Protein AF-A0A2T9YVL5-F1 (afdb_monomer)

Sequence (352 aa):
MVPAKIPARNNPSLFARFYDSIGDSYLKFITKYDDDDLERFGQKIKWIVVILLYSAFVIIHFSRLYDESERAKIEKIFISNQKAYKEDPQFFIQNSNIDFNSSAIFHKTTFSQFLVFVEFTLILSSIITFIFAFSSTKSYQIRSANKEEYKNVNRMYKTSEKSFSSRQKSENSFYELYVWEPSGFWLFLACWWSPLHLVIAFLADNTNWHYAVLILILASFQTQFFVLRFTELNTHKKIITEQVYNEYNTSFVYPRLFKKTRDVATETENDDMLISLNDQSNLNFIQNSDSPHRFNNITIRQPSAIPRDYLTDINSPISRLKPNSKSSSGNRSPYIKKLISTSSPLFARKKE

pLDDT: mean 72.8, std 20.36, range [33.59, 97.19]

InterPro domains:
  IPR018819 Nur1/Mug154 [PF10332] (173-266)
  IPR018819 Nur1/Mug154 [PTHR28293] (75-304)

Nearest PDB structures (foldseek):
  1ijg-assembly1_A  TM=2.412E-01  e=2.711E+00  Salasvirus phi29
  1fou-assembly1_K  TM=3.083E-01  e=5.224E+00  Salasvirus phi29
  1h5w-assembly1_C  TM=2.725E-01  e=5.224E+00  Salasvirus phi29

Mean predicted aligned error: 16.89 Å

Secondary structure (DSSP, 8-state):
-PPP------PPPHHHHHHHHHHHHHHHHHHHS-HHHHHHHHHHHHHHHHHHHHHHHHHHHHHHHHHHHHHHHHHHHHHHHHHHHHH-SHHHHHS------HHHHHHHHHHHHHHHHHHHHHHHHHHHHHHHHHH-EEEEEE----HHHHHHHTTSS-SS-------------PEEEEEE---HHHHHHHHHS-HHHHHHHHT--TTTHHHHHHHHHHHHHHHHHHHHHHHHHHHHHHHHHHHHHHHHIIIIIS--SS-------------SS-------------------------------------S--S------PPP----------S--------------PPP-

Solvent-accessible surface area (backbone atoms only — not comparable to full-atom values): 22691 Å² total; per-residue (Å²): 138,79,84,79,80,76,78,88,75,72,84,74,51,74,66,54,54,48,51,51,51,51,49,54,52,48,51,57,48,55,76,70,46,56,74,70,56,50,50,54,50,50,55,53,49,52,54,53,53,50,52,50,54,50,51,52,50,51,52,50,51,53,53,48,53,50,54,52,54,52,49,55,52,52,50,51,53,49,55,52,50,55,52,48,44,74,75,44,64,74,67,50,76,79,65,58,85,65,82,77,56,62,66,66,57,55,56,50,56,56,51,51,53,50,48,53,50,53,54,50,51,52,46,51,51,20,45,51,45,36,51,50,34,72,65,36,56,44,79,42,73,50,74,73,74,63,68,69,67,54,53,62,61,51,62,78,73,55,92,68,83,83,88,89,88,84,88,85,78,89,66,84,81,69,49,71,44,77,41,82,59,50,52,72,65,44,47,49,46,30,42,70,47,26,49,65,52,52,51,48,57,67,71,40,42,97,88,44,41,69,59,35,52,51,51,43,54,52,50,39,51,51,44,46,51,52,49,52,54,52,53,50,50,54,51,52,52,51,53,52,52,53,50,53,53,49,50,46,40,49,64,70,74,54,50,68,90,77,68,87,72,79,88,75,81,78,78,78,76,85,82,82,85,86,81,85,86,83,91,79,83,88,81,90,80,83,85,89,80,91,80,92,74,88,75,82,76,87,75,81,73,73,86,74,77,82,81,90,76,87,84,84,80,93,80,74,80,91,73,80,82,76,83,82,89,85,77,96,69,79,95,74,68,97,72,77,82,70,82,72,76,81,74,77,87,80,76,89,76,82,86,128

Structure (mmCIF, N/CA/C/O backbone):
data_AF-A0A2T9YVL5-F1
#
_entry.id   AF-A0A2T9YVL5-F1
#
loop_
_atom_site.group_PDB
_atom_site.id
_atom_site.type_symbol
_atom_site.label_atom_id
_atom_site.label_alt_id
_atom_site.label_comp_id
_atom_site.label_asym_id
_atom_site.label_entity_id
_atom_site.label_seq_id
_atom_site.pdbx_PDB_ins_code
_atom_site.Cartn_x
_atom_site.Cartn_y
_atom_site.Cartn_z
_atom_site.occupancy
_atom_site.B_iso_or_equiv
_atom_site.auth_seq_id
_atom_site.auth_comp_id
_atom_site.auth_asym_id
_atom_site.auth_atom_id
_atom_site.pdbx_PDB_model_num
ATOM 1 N N . MET A 1 1 ? -27.506 51.841 21.951 1.00 47.06 1 MET A N 1
ATOM 2 C CA . MET A 1 1 ? -26.258 51.225 21.446 1.00 47.06 1 MET A CA 1
ATOM 3 C C . MET A 1 1 ? -26.575 50.483 20.158 1.00 47.06 1 MET A C 1
ATOM 5 O O . MET A 1 1 ? -27.260 49.471 20.200 1.00 47.06 1 MET A O 1
ATOM 9 N N . VAL A 1 2 ? -26.162 51.041 19.021 1.00 46.16 2 VAL A N 1
ATOM 10 C CA . VAL A 1 2 ? -26.366 50.461 17.683 1.00 46.16 2 VAL A CA 1
ATOM 11 C C . VAL A 1 2 ? -25.236 49.456 17.423 1.00 46.16 2 VAL A C 1
ATOM 13 O O . VAL A 1 2 ? -24.080 49.813 17.658 1.00 46.16 2 VAL A O 1
ATOM 16 N N . PRO A 1 3 ? -25.507 48.213 16.983 1.00 53.91 3 PRO A N 1
ATOM 17 C CA . PRO A 1 3 ? -24.446 47.263 16.673 1.00 53.91 3 PRO A CA 1
ATOM 18 C C . PRO A 1 3 ? -23.638 47.767 15.472 1.00 53.91 3 PRO A C 1
ATOM 20 O O . PRO A 1 3 ? -24.173 47.969 14.382 1.00 53.91 3 PRO A O 1
ATOM 23 N N . ALA A 1 4 ? -22.343 47.996 15.695 1.00 56.25 4 ALA A N 1
ATOM 24 C CA . ALA A 1 4 ? -21.412 48.450 14.673 1.00 56.25 4 ALA A CA 1
ATOM 25 C C . ALA A 1 4 ? -21.363 47.444 13.512 1.00 56.25 4 ALA A C 1
ATOM 27 O O . ALA A 1 4 ? -21.017 46.272 13.683 1.00 56.25 4 ALA A O 1
ATOM 28 N N . LYS A 1 5 ? -21.726 47.924 12.321 1.00 62.16 5 LYS A N 1
ATOM 29 C CA . LYS A 1 5 ? -21.692 47.190 11.056 1.00 62.16 5 LYS A CA 1
ATOM 30 C C . LYS A 1 5 ? -20.225 46.955 10.683 1.00 62.16 5 LYS A C 1
ATOM 32 O O . LYS A 1 5 ? -19.546 47.868 10.225 1.00 62.16 5 LYS A O 1
ATOM 37 N N . ILE A 1 6 ? -19.720 45.750 10.940 1.00 58.78 6 ILE A N 1
ATOM 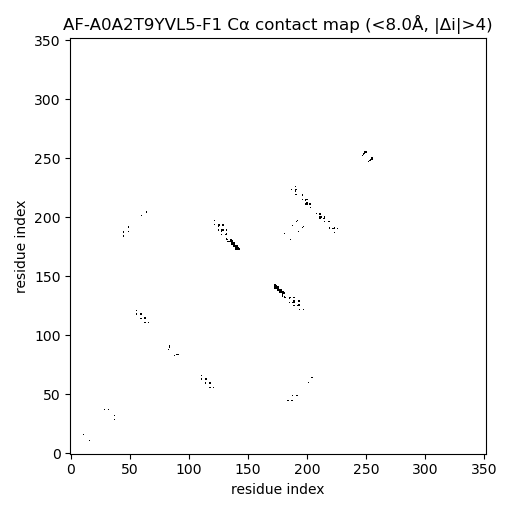38 C CA . ILE A 1 6 ? -18.355 45.360 10.564 1.00 58.78 6 ILE A CA 1
ATOM 39 C C . ILE A 1 6 ? -18.287 45.335 9.025 1.00 58.78 6 ILE A C 1
ATOM 41 O O . ILE A 1 6 ? -19.118 44.664 8.408 1.00 58.78 6 ILE A O 1
ATOM 45 N N . PRO A 1 7 ? -17.350 46.057 8.385 1.00 62.19 7 PRO A N 1
ATOM 46 C CA . PRO A 1 7 ? -17.232 46.072 6.932 1.00 62.19 7 PRO A CA 1
ATOM 47 C C . PRO A 1 7 ? -16.850 44.680 6.413 1.00 62.19 7 PRO A C 1
ATOM 49 O O . PRO A 1 7 ? -15.900 44.061 6.897 1.00 62.19 7 PRO A O 1
ATOM 52 N N . ALA A 1 8 ? -17.617 44.191 5.435 1.00 55.53 8 ALA A N 1
ATOM 53 C CA . ALA A 1 8 ? -17.393 42.921 4.757 1.00 55.53 8 ALA A CA 1
ATOM 54 C C . ALA A 1 8 ? -16.017 42.938 4.075 1.00 55.53 8 ALA A C 1
ATOM 56 O O . ALA A 1 8 ? -15.795 43.659 3.103 1.00 55.53 8 ALA A O 1
ATOM 57 N N . ARG A 1 9 ? -15.069 42.183 4.634 1.00 57.50 9 ARG A N 1
ATOM 58 C CA . ARG A 1 9 ? -13.685 42.128 4.168 1.00 57.50 9 ARG A CA 1
ATOM 59 C C . ARG A 1 9 ? -13.511 40.969 3.190 1.00 57.50 9 ARG A C 1
ATOM 61 O O . ARG A 1 9 ? -13.680 39.823 3.578 1.00 57.50 9 ARG A O 1
ATOM 68 N N . ASN A 1 10 ? -13.087 41.339 1.983 1.00 68.06 10 ASN A N 1
ATOM 69 C CA . ASN A 1 10 ? -12.363 40.581 0.960 1.00 68.06 10 ASN A CA 1
ATOM 70 C C . ASN A 1 10 ? -13.010 39.296 0.421 1.00 68.06 10 ASN A C 1
ATOM 72 O O . ASN A 1 10 ? -13.243 38.328 1.138 1.00 68.06 10 ASN A O 1
ATOM 76 N N . ASN A 1 11 ? -13.196 39.274 -0.902 1.00 81.69 11 ASN A N 1
ATOM 77 C CA . ASN A 1 11 ? -13.524 38.067 -1.654 1.00 81.69 11 ASN A CA 1
ATOM 78 C C . ASN A 1 11 ? -12.558 36.931 -1.262 1.00 81.69 11 ASN A C 1
ATOM 80 O O . ASN A 1 11 ? -11.342 37.143 -1.318 1.00 81.69 11 ASN A O 1
ATOM 84 N N . PRO A 1 12 ? -13.063 35.746 -0.870 1.00 83.69 12 PRO A N 1
ATOM 85 C CA . PRO A 1 12 ? -12.207 34.609 -0.563 1.00 83.69 12 PRO A CA 1
ATOM 86 C C . PRO A 1 12 ? -11.378 34.250 -1.798 1.00 83.69 12 PRO A C 1
ATOM 88 O O . PRO A 1 12 ? -11.855 34.361 -2.932 1.00 83.69 12 PRO A O 1
ATOM 91 N N . SER A 1 13 ? -10.128 33.843 -1.577 1.00 91.62 13 SER A N 1
ATOM 92 C CA . SER A 1 13 ? -9.235 33.424 -2.658 1.00 91.62 13 SER A CA 1
ATOM 93 C C . SER A 1 13 ? -9.862 32.278 -3.464 1.00 91.62 13 SER A C 1
ATOM 95 O O . SER A 1 13 ? -10.663 31.498 -2.942 1.00 91.62 13 SER A O 1
ATOM 97 N N . LEU A 1 14 ? -9.482 32.145 -4.741 1.00 89.25 14 LEU A N 1
ATOM 98 C CA . LEU A 1 14 ? -9.915 31.024 -5.591 1.00 89.25 14 LEU A CA 1
ATOM 99 C C . LEU A 1 14 ? -9.673 29.666 -4.916 1.00 89.25 14 LEU A C 1
ATOM 101 O O . LEU A 1 14 ? -10.505 28.769 -5.015 1.00 89.25 14 LEU A O 1
ATOM 105 N N . PHE A 1 15 ? -8.573 29.551 -4.171 1.00 76.50 15 PHE A N 1
ATOM 106 C CA . PHE A 1 15 ? -8.229 28.348 -3.425 1.00 76.50 15 PHE A CA 1
ATOM 107 C C . PHE A 1 15 ? -9.208 28.062 -2.277 1.00 76.50 15 PHE A C 1
ATOM 109 O O . PHE A 1 15 ? -9.622 26.920 -2.109 1.00 76.50 15 PHE A O 1
ATOM 116 N N . ALA A 1 16 ? -9.643 29.086 -1.534 1.00 84.56 16 ALA A N 1
ATOM 117 C CA . ALA A 1 16 ? -10.651 28.924 -0.485 1.00 84.56 16 ALA A CA 1
ATOM 118 C C . ALA A 1 16 ? -12.001 28.473 -1.067 1.00 84.56 16 ALA A C 1
ATOM 120 O O . ALA A 1 16 ? -12.584 27.511 -0.583 1.00 84.56 16 ALA A O 1
ATOM 121 N N . ARG A 1 17 ? -12.439 29.076 -2.182 1.00 90.81 17 ARG A N 1
ATOM 122 C CA . ARG A 1 17 ? -13.667 28.656 -2.883 1.00 90.81 17 ARG A CA 1
ATOM 123 C C . ARG A 1 17 ? -13.596 27.218 -3.401 1.00 90.81 17 ARG A C 1
ATOM 125 O O . ARG A 1 17 ? -14.598 26.511 -3.373 1.00 90.81 17 ARG A O 1
ATOM 132 N N . PHE A 1 18 ? -12.430 26.790 -3.882 1.00 89.19 18 PHE A N 1
ATOM 133 C CA . PHE A 1 18 ? -12.211 25.415 -4.328 1.00 89.19 18 PHE A CA 1
ATOM 134 C C . PHE A 1 18 ? -12.295 24.420 -3.164 1.00 89.19 18 PHE A C 1
ATOM 136 O O . PHE A 1 18 ? -12.983 23.408 -3.280 1.00 89.19 18 PHE A O 1
ATOM 143 N N . TYR A 1 19 ? -11.665 24.733 -2.028 1.00 84.56 19 TYR A N 1
ATOM 144 C CA . TYR A 1 19 ? -11.755 23.911 -0.819 1.00 84.56 19 TYR A CA 1
ATOM 145 C C . TYR A 1 19 ? -13.179 23.826 -0.274 1.00 84.56 19 TYR A C 1
ATOM 147 O O . TYR A 1 19 ? -13.629 22.725 0.032 1.00 84.56 19 TYR A O 1
ATOM 155 N N . ASP A 1 20 ? -13.901 24.945 -0.218 1.00 87.56 20 ASP A N 1
ATOM 156 C CA . ASP A 1 20 ? -15.302 24.964 0.211 1.00 87.56 20 ASP A CA 1
ATOM 157 C C . ASP A 1 20 ? -16.178 24.141 -0.746 1.00 87.56 20 ASP A C 1
ATOM 159 O O . ASP A 1 20 ? -16.998 23.339 -0.309 1.00 87.56 20 ASP A O 1
ATOM 163 N N . SER A 1 21 ? -15.951 24.244 -2.060 1.00 92.06 21 SER A N 1
ATOM 164 C CA . SER A 1 21 ? -16.694 23.472 -3.064 1.00 92.06 21 SER A CA 1
ATOM 165 C C . SER A 1 21 ? -16.443 21.963 -2.967 1.00 92.06 21 SER A C 1
ATOM 167 O O . SER A 1 21 ? -17.385 21.169 -3.088 1.00 92.06 21 SER A O 1
ATOM 169 N N . ILE A 1 22 ? -15.194 21.554 -2.729 1.00 86.00 22 ILE A N 1
ATOM 170 C CA . ILE A 1 22 ? -14.854 20.149 -2.480 1.00 86.00 22 ILE A CA 1
ATOM 171 C C . ILE A 1 22 ? -15.455 19.689 -1.154 1.00 86.00 22 ILE A C 1
ATOM 173 O O . ILE A 1 22 ? -16.025 18.600 -1.101 1.00 86.00 22 ILE A O 1
ATOM 177 N N . GLY A 1 23 ? -15.374 20.515 -0.110 1.00 86.50 23 GLY A N 1
ATOM 178 C CA . GLY A 1 23 ? -15.935 20.235 1.209 1.00 86.50 23 GLY A CA 1
ATOM 179 C C . GLY A 1 23 ? -17.444 20.013 1.162 1.00 86.50 23 GLY A C 1
ATOM 180 O O . GLY A 1 23 ? -17.926 18.997 1.659 1.00 86.50 23 GLY A O 1
ATOM 181 N N . ASP A 1 24 ? -18.182 20.890 0.484 1.00 88.81 24 ASP A N 1
ATOM 182 C CA . ASP A 1 24 ? -19.631 20.776 0.302 1.00 88.81 24 ASP A CA 1
ATOM 183 C C . ASP A 1 24 ? -20.013 19.544 -0.522 1.00 88.81 24 ASP A C 1
ATOM 185 O O . ASP A 1 24 ? -20.987 18.855 -0.209 1.00 88.81 24 ASP A O 1
ATOM 189 N N . SER A 1 25 ? -19.238 19.236 -1.564 1.00 85.56 25 SER A N 1
ATOM 190 C CA . SER A 1 25 ? -19.446 18.032 -2.375 1.00 85.56 25 SER A CA 1
ATOM 191 C C . SER A 1 25 ? -19.195 16.765 -1.558 1.00 85.56 25 SER A C 1
ATOM 193 O O . SER A 1 25 ? -19.972 15.817 -1.641 1.00 85.56 25 SER A O 1
ATOM 195 N N . TYR A 1 26 ? -18.157 16.765 -0.721 1.00 80.94 26 TYR A N 1
ATOM 196 C CA . TYR A 1 26 ? -17.817 15.664 0.173 1.00 80.94 26 TYR A CA 1
ATOM 197 C C . TYR A 1 26 ? -18.861 15.479 1.282 1.00 80.94 26 TYR A C 1
ATOM 199 O O . TYR A 1 26 ? -19.285 14.358 1.543 1.00 80.94 26 TYR A O 1
ATOM 207 N N . LEU A 1 27 ? -19.357 16.565 1.881 1.00 82.31 27 LEU A N 1
ATOM 208 C CA . LEU A 1 27 ? -20.429 16.520 2.880 1.00 82.31 27 LEU A CA 1
ATOM 209 C C . LEU A 1 27 ? -21.750 16.032 2.280 1.00 82.31 27 LEU A C 1
ATOM 211 O O . LEU A 1 27 ? -22.418 15.184 2.874 1.00 82.31 27 LEU A O 1
ATOM 215 N N . LYS A 1 28 ? -22.118 16.503 1.083 1.00 88.19 28 LYS A N 1
ATOM 216 C CA . LYS A 1 28 ? -23.277 15.975 0.342 1.00 88.19 28 LYS A CA 1
ATOM 217 C C . LYS A 1 28 ? -23.105 14.507 -0.027 1.00 88.19 28 LYS A C 1
ATOM 219 O O . LYS A 1 28 ? -24.087 13.777 -0.069 1.00 88.19 28 LYS A O 1
ATOM 224 N N . PHE A 1 29 ? -21.878 14.078 -0.301 1.00 81.81 29 PHE A N 1
ATOM 225 C CA . PHE A 1 29 ? -21.581 12.682 -0.578 1.00 81.81 29 PHE A CA 1
ATOM 226 C C . PHE A 1 29 ? -21.735 11.818 0.681 1.00 81.81 29 PHE A C 1
ATOM 228 O O . PHE A 1 29 ? -22.474 10.841 0.640 1.00 81.81 29 PHE A O 1
ATOM 235 N N . ILE A 1 30 ? -21.137 12.213 1.812 1.00 79.62 30 ILE A N 1
ATOM 236 C CA . ILE A 1 30 ? -21.247 11.480 3.087 1.00 79.62 30 ILE A CA 1
ATOM 237 C C . ILE A 1 30 ? -22.697 11.396 3.555 1.00 79.62 30 ILE A C 1
ATOM 239 O O . ILE A 1 30 ? -23.153 10.334 3.944 1.00 79.62 30 ILE A O 1
ATOM 243 N N . THR A 1 31 ? -23.441 12.500 3.506 1.00 86.19 31 THR A N 1
ATOM 244 C CA . THR A 1 31 ? -24.827 12.525 4.006 1.00 86.19 31 THR A CA 1
ATOM 245 C C . THR A 1 31 ? -25.806 11.720 3.152 1.00 86.19 31 THR A C 1
ATOM 247 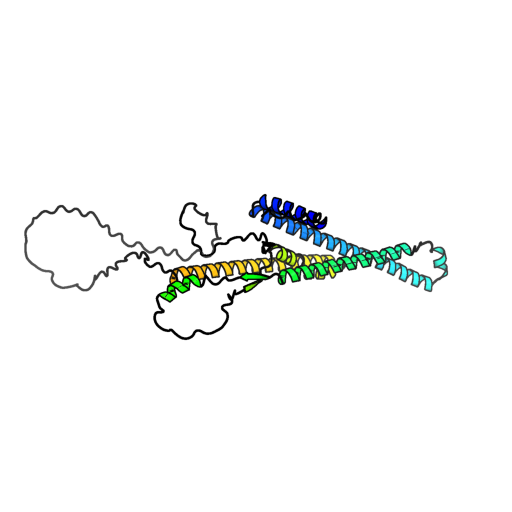O O . THR A 1 31 ? -26.915 11.446 3.602 1.00 86.19 31 THR A O 1
ATOM 250 N N . LYS A 1 32 ? -25.425 11.355 1.922 1.00 87.69 32 LYS A N 1
ATOM 251 C CA . LYS A 1 32 ? -26.285 10.633 0.979 1.00 87.69 32 LYS A CA 1
ATOM 252 C C . LYS A 1 32 ? -26.121 9.111 1.036 1.00 87.69 32 LYS A C 1
ATOM 254 O O . LYS A 1 32 ? -27.031 8.415 0.592 1.00 87.69 32 LYS A O 1
ATOM 259 N N . TYR A 1 33 ? -24.999 8.603 1.537 1.00 83.44 33 TYR A N 1
ATOM 260 C CA . TYR A 1 33 ? -24.719 7.168 1.587 1.00 83.44 33 TYR A CA 1
ATOM 261 C C . TYR A 1 33 ? -24.770 6.653 3.021 1.00 83.44 33 TYR A C 1
ATOM 263 O O . TYR A 1 33 ? -24.276 7.308 3.934 1.00 83.44 33 TYR A O 1
ATOM 271 N N . ASP A 1 34 ? -25.369 5.477 3.197 1.00 85.25 34 ASP A N 1
ATOM 272 C CA . ASP A 1 34 ? -25.334 4.755 4.467 1.00 85.25 34 ASP A CA 1
ATOM 273 C C . ASP A 1 34 ? -23.885 4.342 4.785 1.00 85.25 34 ASP A C 1
ATOM 275 O O . ASP A 1 34 ? -23.087 4.113 3.864 1.00 85.25 34 ASP A O 1
ATOM 279 N N . ASP A 1 35 ? -23.528 4.243 6.069 1.00 80.94 35 ASP A N 1
ATOM 280 C CA . ASP A 1 35 ? -22.142 3.982 6.503 1.00 80.94 35 ASP A CA 1
ATOM 281 C C . ASP A 1 35 ? -21.584 2.685 5.870 1.00 80.94 35 ASP A C 1
ATOM 283 O O . ASP A 1 35 ? -20.420 2.629 5.454 1.00 80.94 35 ASP A O 1
ATOM 287 N N . ASP A 1 36 ? -22.443 1.675 5.696 1.00 82.12 36 ASP A N 1
ATOM 288 C CA . ASP A 1 36 ? -22.114 0.388 5.070 1.00 82.12 36 ASP A CA 1
ATOM 289 C C . ASP A 1 36 ? -21.775 0.516 3.569 1.00 82.12 36 ASP A C 1
ATOM 291 O O . ASP A 1 36 ? -20.869 -0.156 3.054 1.00 82.12 36 ASP A O 1
ATOM 295 N N . ASP A 1 37 ? -22.479 1.385 2.839 1.00 85.44 37 ASP A N 1
ATOM 296 C CA . ASP A 1 37 ? -22.235 1.619 1.411 1.00 85.44 37 ASP A CA 1
ATOM 297 C C . ASP A 1 37 ? -20.958 2.430 1.194 1.00 85.44 37 ASP A C 1
ATOM 299 O O . ASP A 1 37 ? -20.201 2.169 0.249 1.00 85.44 37 ASP A O 1
ATOM 303 N N . LEU A 1 38 ? -20.675 3.372 2.098 1.00 79.38 38 LEU A N 1
ATOM 304 C CA . LEU A 1 38 ? -19.449 4.158 2.078 1.00 79.38 38 LEU A CA 1
ATOM 305 C C . LEU A 1 38 ? -18.221 3.270 2.310 1.00 79.38 38 LEU A C 1
ATOM 307 O O . LEU A 1 38 ? -17.205 3.433 1.627 1.00 79.38 38 LEU A O 1
ATOM 311 N N . GLU A 1 39 ? -18.315 2.284 3.206 1.00 81.94 39 GLU A N 1
ATOM 312 C CA . GLU A 1 39 ? -17.239 1.319 3.420 1.00 81.94 39 GLU A CA 1
ATOM 313 C C . GLU A 1 39 ? -16.998 0.468 2.166 1.00 81.94 39 GLU A C 1
ATOM 315 O O . GLU A 1 39 ? -15.858 0.352 1.703 1.00 81.94 39 GLU A O 1
ATOM 320 N N . ARG A 1 40 ? -18.060 -0.065 1.545 1.00 85.25 40 ARG A N 1
ATOM 321 C CA . ARG A 1 40 ? -17.956 -0.835 0.291 1.00 85.25 40 ARG A CA 1
ATOM 322 C C . ARG A 1 40 ? -17.365 -0.011 -0.848 1.00 85.25 40 ARG A C 1
ATOM 324 O O . ARG A 1 40 ? -16.534 -0.516 -1.607 1.00 85.25 40 ARG A O 1
ATOM 331 N N . PHE A 1 41 ? -17.774 1.246 -0.980 1.00 85.06 41 PHE A N 1
ATOM 332 C CA . PHE A 1 41 ? -17.234 2.160 -1.981 1.00 85.06 41 PHE A CA 1
ATOM 333 C C . PHE A 1 41 ? -15.759 2.472 -1.716 1.00 85.06 41 PHE A C 1
ATOM 335 O O . PHE A 1 41 ? -14.934 2.379 -2.628 1.00 85.06 41 PHE A O 1
ATOM 342 N N . GLY A 1 42 ? -15.403 2.728 -0.457 1.00 84.94 42 GLY A N 1
ATOM 343 C CA . GLY A 1 42 ? -14.022 2.905 -0.025 1.00 84.94 42 GLY A CA 1
ATOM 344 C C . GLY A 1 42 ? -13.152 1.696 -0.366 1.00 84.94 42 GLY A C 1
ATOM 345 O O . GLY A 1 42 ? -12.034 1.868 -0.847 1.00 84.94 42 GLY A O 1
ATOM 346 N N . GLN A 1 43 ? -13.661 0.472 -0.201 1.00 86.62 43 GLN A N 1
ATOM 347 C CA . GLN A 1 43 ? -12.947 -0.743 -0.610 1.00 86.62 43 GLN A CA 1
ATOM 348 C C . GLN A 1 43 ? -12.709 -0.800 -2.125 1.00 86.62 43 GLN A C 1
ATOM 350 O O . GLN A 1 43 ? -11.611 -1.146 -2.554 1.00 86.62 43 GLN A O 1
ATOM 355 N N . LYS A 1 44 ? -13.686 -0.416 -2.954 1.00 89.25 44 LYS A N 1
ATOM 356 C CA . LYS A 1 44 ? -13.505 -0.379 -4.416 1.00 89.25 44 LYS A CA 1
ATOM 357 C C . LYS A 1 44 ? -12.474 0.666 -4.844 1.00 89.25 44 LYS A C 1
ATOM 359 O O . LYS A 1 44 ? -11.606 0.359 -5.656 1.00 89.25 44 LYS A O 1
ATOM 364 N N . ILE A 1 45 ? -12.529 1.872 -4.270 1.00 90.06 45 ILE A N 1
ATOM 365 C CA . ILE A 1 45 ? -11.558 2.937 -4.571 1.00 90.06 45 ILE A CA 1
ATOM 366 C C . ILE A 1 45 ? -10.138 2.496 -4.223 1.00 90.06 45 ILE A C 1
ATOM 368 O O . ILE A 1 45 ? -9.229 2.725 -5.017 1.00 90.06 45 ILE A O 1
ATOM 372 N N . LYS A 1 46 ? -9.942 1.847 -3.068 1.00 90.69 46 LYS A N 1
ATOM 373 C CA . LYS A 1 46 ? -8.626 1.349 -2.637 1.00 90.69 46 LYS A CA 1
ATOM 374 C C . LYS A 1 46 ? -7.950 0.520 -3.727 1.00 90.69 46 LYS A C 1
ATOM 376 O O . LYS A 1 46 ? -6.806 0.794 -4.078 1.00 90.69 46 LYS A O 1
ATOM 381 N N . TRP A 1 47 ? -8.668 -0.450 -4.290 1.00 90.00 47 TRP A N 1
ATOM 382 C CA . TRP A 1 47 ? -8.139 -1.305 -5.352 1.00 90.00 47 TRP A CA 1
ATOM 383 C C . TRP A 1 47 ? -7.857 -0.543 -6.641 1.00 90.00 47 TRP A C 1
ATOM 385 O O . TRP A 1 47 ? -6.809 -0.755 -7.242 1.00 90.00 47 TRP A O 1
ATOM 395 N N . ILE A 1 48 ? -8.740 0.375 -7.040 1.00 92.06 48 ILE A N 1
ATOM 396 C CA . ILE A 1 48 ? -8.534 1.200 -8.239 1.00 92.06 48 ILE A CA 1
ATOM 397 C C . ILE A 1 48 ? -7.251 2.029 -8.110 1.00 92.06 48 ILE A C 1
ATOM 399 O O . ILE A 1 48 ? -6.448 2.050 -9.038 1.00 92.06 48 ILE A O 1
ATOM 403 N N . VAL A 1 49 ? -7.030 2.670 -6.958 1.00 90.31 49 VAL A N 1
ATOM 404 C CA . VAL A 1 49 ? -5.826 3.477 -6.702 1.00 90.31 49 VAL A CA 1
ATOM 405 C C . VAL A 1 49 ? -4.567 2.615 -6.749 1.00 90.31 49 VAL A C 1
ATOM 407 O O . VAL A 1 49 ? -3.598 2.993 -7.402 1.00 90.31 49 VAL A O 1
ATOM 410 N N . VAL A 1 50 ? -4.586 1.447 -6.102 1.00 89.88 50 VAL A N 1
ATOM 411 C CA . VAL A 1 50 ? -3.450 0.516 -6.114 1.00 89.88 50 VAL A CA 1
ATOM 412 C C . VAL A 1 50 ? -3.145 0.046 -7.536 1.00 89.88 50 VAL A C 1
ATOM 414 O O . VAL A 1 50 ? -1.998 0.134 -7.962 1.00 89.88 50 VAL A O 1
ATOM 417 N N . ILE A 1 51 ? -4.154 -0.386 -8.296 1.00 91.06 51 ILE A N 1
ATOM 418 C CA . ILE A 1 51 ? -3.981 -0.831 -9.687 1.00 91.06 51 ILE A CA 1
ATOM 419 C C . ILE A 1 51 ? -3.417 0.299 -10.551 1.00 91.06 51 ILE A C 1
ATOM 421 O O . ILE A 1 51 ? -2.497 0.064 -11.330 1.00 91.06 51 ILE A O 1
ATOM 425 N N . LEU A 1 52 ? -3.921 1.527 -10.394 1.00 92.75 52 LEU A N 1
ATOM 426 C CA . LEU A 1 52 ? -3.441 2.685 -11.144 1.00 92.75 52 LEU A CA 1
ATOM 427 C C . LEU A 1 52 ? -1.965 2.959 -10.834 1.00 92.75 52 LEU A C 1
ATOM 429 O O . LEU A 1 52 ? -1.164 3.028 -11.764 1.00 92.75 52 LEU A O 1
ATOM 433 N N . LEU A 1 53 ? -1.584 3.032 -9.555 1.00 90.56 53 LEU A N 1
ATOM 434 C CA . LEU A 1 53 ? -0.195 3.258 -9.138 1.00 90.56 53 LEU A CA 1
ATOM 435 C C . LEU A 1 53 ? 0.749 2.165 -9.652 1.00 90.56 53 LEU A C 1
ATOM 437 O O . LEU A 1 53 ? 1.802 2.478 -10.207 1.00 90.56 53 LEU A O 1
ATOM 441 N N . TYR A 1 54 ? 0.348 0.898 -9.541 1.00 89.19 54 TYR A N 1
ATOM 442 C CA . TYR A 1 54 ? 1.121 -0.223 -10.071 1.00 89.19 54 TYR A CA 1
ATOM 443 C C . TYR A 1 54 ? 1.249 -0.177 -11.587 1.00 89.19 54 TYR A C 1
ATOM 445 O O . TYR A 1 54 ? 2.346 -0.347 -12.107 1.00 89.19 54 TYR A O 1
ATOM 453 N N . SER A 1 55 ? 0.155 0.083 -12.303 1.00 90.19 55 SER A N 1
ATOM 454 C CA . SER A 1 55 ? 0.185 0.180 -13.763 1.00 90.19 55 SER A CA 1
ATOM 455 C C . SER A 1 55 ? 1.096 1.315 -14.228 1.00 90.19 55 SER A C 1
ATOM 457 O O . SER A 1 55 ? 1.917 1.103 -15.113 1.00 90.19 55 SER A O 1
ATOM 459 N N . ALA A 1 56 ? 1.031 2.483 -13.579 1.00 90.81 56 ALA A N 1
ATOM 460 C CA . ALA A 1 56 ? 1.896 3.614 -13.880 1.00 90.81 56 ALA A CA 1
ATOM 461 C C . ALA A 1 56 ? 3.368 3.259 -13.644 1.00 90.81 56 ALA A C 1
ATOM 463 O O . ALA A 1 56 ? 4.197 3.489 -14.520 1.00 90.81 56 ALA A O 1
ATOM 464 N N . PHE A 1 57 ? 3.684 2.641 -12.505 1.00 90.56 57 PHE A N 1
ATOM 465 C CA . PHE A 1 57 ? 5.045 2.220 -12.185 1.00 90.56 57 PHE A CA 1
ATOM 466 C C . PHE A 1 57 ? 5.587 1.193 -13.176 1.00 90.56 57 PHE A C 1
ATOM 468 O O . PHE A 1 57 ? 6.678 1.375 -13.704 1.00 90.56 57 PHE A O 1
ATOM 475 N N . VAL A 1 58 ? 4.809 0.153 -13.481 1.00 88.81 58 VAL A N 1
ATOM 476 C CA . VAL A 1 58 ? 5.181 -0.882 -14.452 1.00 88.81 58 VAL A CA 1
ATOM 477 C C . VAL A 1 58 ? 5.420 -0.256 -15.826 1.00 88.81 58 VAL A C 1
ATOM 479 O O . VAL A 1 58 ? 6.457 -0.505 -16.430 1.00 88.81 58 VAL A O 1
ATOM 482 N N . ILE A 1 59 ? 4.522 0.610 -16.305 1.00 91.50 59 ILE A N 1
ATOM 483 C CA . ILE A 1 59 ? 4.682 1.291 -17.598 1.00 91.50 59 ILE A CA 1
ATOM 484 C C . ILE A 1 59 ? 5.963 2.132 -17.618 1.00 91.50 59 ILE A C 1
ATOM 486 O O . ILE A 1 59 ? 6.729 2.042 -18.577 1.00 91.50 59 ILE A O 1
ATOM 490 N N . ILE A 1 60 ? 6.223 2.920 -16.572 1.00 91.94 60 ILE A N 1
ATOM 491 C CA . ILE A 1 60 ? 7.423 3.764 -16.463 1.00 91.94 60 ILE A CA 1
ATOM 492 C C . ILE A 1 60 ? 8.690 2.903 -16.451 1.00 91.94 60 ILE A C 1
ATOM 494 O O . ILE A 1 60 ? 9.623 3.169 -17.209 1.00 91.94 60 ILE A O 1
ATOM 498 N N . HIS A 1 61 ? 8.699 1.841 -15.649 1.00 88.94 61 HIS A N 1
ATOM 499 C CA . HIS A 1 61 ? 9.838 0.947 -15.495 1.00 88.94 61 HIS A CA 1
ATOM 500 C C . HIS A 1 61 ? 10.150 0.185 -16.793 1.00 88.94 61 HIS A C 1
ATOM 502 O O . HIS A 1 61 ? 11.286 0.194 -17.263 1.00 88.94 61 HIS A O 1
ATOM 508 N N . PHE A 1 62 ? 9.143 -0.400 -17.450 1.00 88.69 62 PHE A N 1
ATOM 509 C CA . PHE A 1 62 ? 9.344 -1.069 -18.740 1.00 88.69 62 PHE A CA 1
ATOM 510 C C . PHE A 1 62 ? 9.719 -0.090 -19.856 1.00 88.69 62 PHE A C 1
ATOM 512 O O . PHE A 1 62 ? 10.508 -0.445 -20.729 1.00 88.69 62 PHE A O 1
ATOM 519 N N . SER A 1 63 ? 9.223 1.152 -19.816 1.00 90.62 63 SER A N 1
ATOM 520 C CA . SER A 1 63 ? 9.659 2.199 -20.750 1.00 90.62 63 SER A CA 1
ATOM 521 C C . SER A 1 63 ? 11.145 2.522 -20.576 1.00 90.62 63 SER A C 1
ATOM 523 O O . SER A 1 63 ? 11.849 2.698 -21.571 1.00 90.62 63 SER A O 1
ATOM 525 N N . ARG A 1 64 ? 11.645 2.538 -19.330 1.00 90.44 64 ARG A N 1
ATOM 526 C CA . ARG A 1 64 ? 13.075 2.696 -19.029 1.00 90.44 64 ARG A CA 1
ATOM 527 C C . ARG A 1 64 ? 13.892 1.510 -19.543 1.00 90.44 64 ARG A C 1
ATOM 529 O O . ARG A 1 64 ? 14.858 1.725 -20.272 1.00 90.44 64 ARG A O 1
ATOM 536 N N . LEU A 1 65 ? 13.484 0.279 -19.224 1.00 88.44 65 LEU A N 1
ATOM 537 C CA . LEU A 1 65 ? 14.173 -0.938 -19.677 1.00 88.44 65 LEU A CA 1
ATOM 538 C C . LEU A 1 65 ? 14.233 -1.040 -21.206 1.00 88.44 65 LEU A C 1
ATOM 540 O O . LEU A 1 65 ? 15.240 -1.477 -21.765 1.00 88.44 65 LEU A O 1
ATOM 544 N N . TYR A 1 66 ? 13.166 -0.628 -21.894 1.00 89.00 66 TYR A N 1
ATOM 545 C CA . TYR A 1 66 ? 13.135 -0.599 -23.352 1.00 89.00 66 TYR A CA 1
ATOM 546 C C . TYR A 1 66 ? 14.155 0.398 -23.919 1.00 89.00 66 TYR A C 1
ATOM 548 O O . TYR A 1 66 ? 14.921 0.041 -24.815 1.00 89.00 66 TYR A O 1
ATOM 556 N N . ASP A 1 67 ? 14.222 1.617 -23.369 1.00 88.50 67 ASP A N 1
ATOM 557 C CA . ASP A 1 67 ? 15.204 2.620 -23.805 1.00 88.50 67 ASP A CA 1
ATOM 558 C C . ASP A 1 67 ? 16.648 2.157 -23.537 1.00 88.50 67 ASP A C 1
ATOM 560 O O . ASP A 1 67 ? 17.516 2.306 -24.397 1.00 88.50 67 ASP A O 1
ATOM 564 N N . GLU A 1 68 ? 16.910 1.518 -22.393 1.00 87.50 68 GLU A N 1
ATOM 565 C CA . GLU A 1 68 ? 18.223 0.937 -22.069 1.00 87.50 68 GLU A CA 1
ATOM 566 C C . GLU A 1 68 ? 18.611 -0.197 -23.026 1.00 87.50 68 GLU A C 1
ATOM 568 O O . GLU A 1 68 ? 19.745 -0.242 -23.514 1.00 87.50 68 GLU A O 1
ATOM 573 N N . SER A 1 69 ? 17.671 -1.083 -23.363 1.00 88.50 69 SER A N 1
ATOM 574 C CA . SER A 1 69 ? 17.924 -2.167 -24.313 1.00 88.50 69 SER A CA 1
ATOM 575 C C . SER A 1 69 ? 18.245 -1.646 -25.715 1.00 88.50 69 SER A C 1
ATOM 577 O O . SER A 1 69 ? 19.102 -2.220 -26.391 1.00 88.50 69 SER A O 1
ATOM 579 N N . GLU A 1 70 ? 17.559 -0.604 -26.181 1.00 86.12 70 GLU A N 1
ATOM 580 C CA . GLU A 1 70 ? 17.825 -0.003 -27.491 1.00 86.12 70 GLU A CA 1
ATOM 581 C C . GLU A 1 70 ? 19.173 0.728 -27.507 1.00 86.12 70 GLU A C 1
ATOM 583 O O . GLU A 1 70 ? 19.947 0.575 -28.456 1.00 86.12 70 GLU A O 1
ATOM 588 N N . ARG A 1 71 ? 19.525 1.432 -26.424 1.00 83.25 71 ARG A N 1
ATOM 589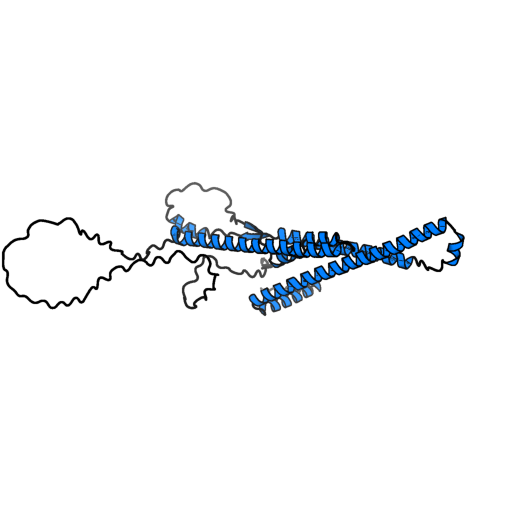 C CA . ARG A 1 71 ? 20.859 2.037 -26.266 1.00 83.25 71 ARG A CA 1
ATOM 590 C C . ARG A 1 71 ? 21.971 1.000 -26.337 1.00 83.25 71 ARG A C 1
ATOM 592 O O . ARG A 1 71 ? 22.923 1.200 -27.085 1.00 83.25 71 ARG A O 1
ATOM 599 N N . ALA A 1 72 ? 21.822 -0.128 -25.643 1.00 86.44 72 ALA A N 1
ATOM 600 C CA . ALA A 1 72 ? 22.820 -1.194 -25.653 1.00 86.44 72 ALA A CA 1
ATOM 601 C C . ALA A 1 72 ? 23.020 -1.809 -27.053 1.00 86.44 72 ALA A C 1
ATOM 603 O O . ALA A 1 72 ? 24.134 -2.192 -27.412 1.00 86.44 72 ALA A O 1
ATOM 604 N N . LYS A 1 73 ? 21.963 -1.903 -27.875 1.00 87.88 73 LYS A N 1
ATOM 605 C CA . LYS A 1 73 ? 22.081 -2.349 -29.277 1.00 87.88 73 LYS A CA 1
ATOM 606 C C . LYS A 1 73 ? 22.849 -1.337 -30.125 1.00 87.88 73 LYS A C 1
ATOM 608 O O . LYS A 1 73 ? 23.746 -1.732 -30.867 1.00 87.88 73 LYS A O 1
ATOM 613 N N . ILE A 1 74 ? 22.525 -0.049 -29.993 1.00 83.56 74 ILE A N 1
ATOM 614 C CA . ILE A 1 74 ? 23.198 1.033 -30.726 1.00 83.56 74 ILE A CA 1
ATOM 615 C C . ILE A 1 74 ? 24.681 1.093 -30.349 1.00 83.56 74 ILE A C 1
ATOM 617 O O . ILE A 1 74 ? 25.531 1.191 -31.230 1.00 83.56 74 ILE A O 1
ATOM 621 N N . GLU A 1 75 ? 25.006 0.967 -29.064 1.00 86.31 75 GLU A N 1
ATOM 622 C CA . GLU A 1 75 ? 26.387 0.969 -28.578 1.00 86.31 75 GLU A CA 1
ATOM 623 C C . GLU A 1 75 ? 27.194 -0.209 -29.139 1.00 86.31 75 GLU A C 1
ATOM 625 O O . GLU A 1 75 ? 28.318 -0.023 -29.600 1.00 86.31 75 GLU A O 1
ATOM 630 N N . LYS A 1 76 ? 26.609 -1.412 -29.206 1.00 89.06 76 LYS A N 1
ATOM 631 C CA . LYS A 1 76 ? 27.260 -2.574 -29.837 1.00 89.06 76 LYS A CA 1
ATOM 632 C C . LYS A 1 76 ? 27.557 -2.343 -31.318 1.00 89.06 76 LYS A C 1
ATOM 634 O O . LYS A 1 76 ? 28.649 -2.683 -31.772 1.00 89.06 76 LYS A O 1
ATOM 639 N N . ILE A 1 77 ? 26.617 -1.754 -32.061 1.00 86.31 77 ILE A N 1
ATOM 640 C CA . ILE A 1 77 ? 26.823 -1.389 -33.471 1.00 86.31 77 ILE A CA 1
ATOM 641 C C . ILE A 1 77 ? 27.939 -0.345 -33.580 1.00 86.31 77 ILE A C 1
ATOM 643 O O . ILE A 1 77 ? 28.826 -0.480 -34.419 1.00 86.31 77 ILE A O 1
ATOM 647 N N . PHE A 1 78 ? 27.943 0.658 -32.699 1.00 84.12 78 PHE A N 1
ATOM 648 C CA . PHE A 1 78 ? 28.962 1.703 -32.681 1.00 84.12 78 PHE A CA 1
ATOM 649 C C . PHE A 1 78 ? 30.363 1.145 -32.400 1.00 84.12 78 PHE A C 1
ATOM 651 O O . PHE A 1 78 ? 31.289 1.426 -33.155 1.00 84.12 78 PHE A O 1
ATOM 658 N N . ILE A 1 79 ? 30.517 0.295 -31.381 1.00 88.12 79 ILE A N 1
ATOM 659 C CA . ILE A 1 79 ? 31.794 -0.356 -31.044 1.00 88.12 79 ILE A CA 1
ATOM 660 C C . ILE A 1 79 ? 32.266 -1.255 -32.195 1.00 88.12 79 ILE A C 1
ATOM 662 O O . ILE A 1 79 ? 33.446 -1.238 -32.549 1.00 88.12 79 ILE A O 1
ATOM 666 N N . SER A 1 80 ? 31.354 -2.011 -32.816 1.00 87.88 80 SER A N 1
ATOM 667 C CA . SER A 1 80 ? 31.664 -2.843 -33.986 1.00 87.88 80 SER A CA 1
ATOM 668 C C . SER A 1 80 ? 32.172 -2.000 -35.159 1.00 87.88 80 SER A C 1
ATOM 670 O O . SER A 1 80 ? 33.195 -2.324 -35.760 1.00 87.88 80 SER A O 1
ATOM 672 N N . ASN A 1 81 ? 31.501 -0.884 -35.448 1.00 81.75 81 ASN A N 1
ATOM 673 C CA . ASN A 1 81 ? 31.878 0.037 -36.517 1.00 81.75 81 ASN A CA 1
ATOM 674 C C . ASN A 1 81 ? 33.200 0.757 -36.223 1.00 81.75 81 ASN A C 1
ATOM 676 O O . ASN A 1 81 ? 34.018 0.929 -37.122 1.00 81.75 81 ASN A O 1
ATOM 680 N N . GLN A 1 82 ? 33.449 1.133 -34.967 1.00 86.00 82 GLN A N 1
ATOM 681 C CA . GLN A 1 82 ? 34.710 1.740 -34.543 1.00 86.00 82 GLN A CA 1
ATOM 682 C C . GLN A 1 82 ? 35.886 0.767 -34.703 1.00 86.00 82 GLN A C 1
ATOM 684 O O . GLN A 1 82 ? 36.974 1.173 -35.115 1.00 86.00 82 GLN A O 1
ATOM 689 N N . LYS A 1 83 ? 35.672 -0.521 -34.407 1.00 87.75 83 LYS A N 1
ATOM 690 C CA . LYS A 1 83 ? 36.677 -1.563 -34.630 1.00 87.75 83 LYS A CA 1
ATOM 691 C C . LYS A 1 83 ? 36.960 -1.757 -36.123 1.00 87.75 83 LYS A C 1
ATOM 693 O O . LYS A 1 83 ? 38.125 -1.748 -36.504 1.00 87.75 83 LYS A O 1
ATOM 698 N N . ALA A 1 84 ? 35.918 -1.837 -36.954 1.00 83.44 84 ALA A N 1
ATOM 699 C CA . ALA A 1 84 ? 36.053 -1.948 -38.409 1.00 83.44 84 ALA A CA 1
ATOM 700 C C . ALA A 1 84 ? 36.784 -0.740 -39.024 1.00 83.44 84 ALA A C 1
ATOM 702 O O . ALA A 1 84 ? 37.666 -0.915 -39.858 1.00 83.44 84 ALA A O 1
ATOM 703 N N . TYR A 1 85 ? 36.500 0.478 -38.550 1.00 81.38 85 TYR A N 1
ATOM 704 C CA . TYR A 1 85 ? 37.198 1.694 -38.983 1.00 81.38 85 TYR A CA 1
ATOM 705 C C . TYR A 1 85 ? 38.708 1.650 -38.706 1.00 81.38 85 TYR A C 1
ATOM 707 O O . TYR A 1 85 ? 39.504 2.161 -39.490 1.00 81.38 85 TYR A O 1
ATOM 715 N N . LYS A 1 86 ? 39.115 1.040 -37.586 1.00 87.69 86 LYS A N 1
ATOM 716 C CA . LYS A 1 86 ? 40.533 0.891 -37.235 1.00 87.69 86 LYS A CA 1
ATOM 717 C C . LYS A 1 86 ? 41.258 -0.111 -38.144 1.00 87.69 86 LYS A C 1
ATOM 719 O O . LYS A 1 86 ? 42.474 -0.012 -38.279 1.00 87.69 86 LYS A O 1
ATOM 724 N N . GLU A 1 87 ? 40.531 -1.064 -38.722 1.00 90.06 87 GLU A N 1
ATOM 725 C CA . GLU A 1 87 ? 41.073 -2.108 -39.596 1.00 90.06 87 GLU A CA 1
ATOM 726 C C . GLU A 1 87 ? 41.127 -1.658 -41.068 1.00 90.06 87 GLU A C 1
ATOM 728 O O . GLU A 1 87 ? 42.135 -1.912 -41.724 1.00 90.06 87 GLU A O 1
ATOM 733 N N . ASP A 1 88 ? 40.114 -0.936 -41.567 1.00 87.62 88 ASP A N 1
ATOM 734 C CA . ASP A 1 88 ? 40.116 -0.365 -42.923 1.00 87.62 88 ASP A CA 1
ATOM 735 C C . ASP A 1 88 ? 39.349 0.979 -43.002 1.00 87.62 88 ASP A C 1
ATOM 737 O O . ASP A 1 88 ? 38.112 1.008 -43.031 1.00 87.62 88 ASP A O 1
ATOM 741 N N . PRO A 1 89 ? 40.055 2.124 -43.062 1.00 79.44 89 PRO A N 1
ATOM 742 C CA . PRO A 1 89 ? 39.422 3.439 -43.074 1.00 79.44 89 PRO A CA 1
ATOM 743 C C . PRO A 1 89 ? 38.713 3.774 -44.397 1.00 79.44 89 PRO A C 1
ATOM 745 O O . PRO A 1 89 ? 37.851 4.657 -44.405 1.00 79.44 89 PRO A O 1
ATOM 748 N N . GLN A 1 90 ? 39.026 3.102 -45.516 1.00 79.62 90 GLN A N 1
ATOM 749 C CA . GLN A 1 90 ? 38.417 3.439 -46.813 1.00 79.62 90 GLN A CA 1
ATOM 750 C C . GLN A 1 90 ? 36.975 2.936 -46.947 1.00 79.62 90 GLN A C 1
ATOM 752 O O . GLN A 1 90 ? 36.156 3.593 -47.591 1.00 79.62 90 GLN A O 1
ATOM 757 N N . PHE A 1 91 ? 36.620 1.844 -46.266 1.00 72.88 91 PHE A N 1
ATOM 758 C CA . PHE A 1 91 ? 35.260 1.295 -46.264 1.00 72.88 91 PHE A CA 1
ATOM 759 C C . PHE A 1 91 ? 34.219 2.248 -45.636 1.00 72.88 91 PHE A C 1
ATOM 761 O O . PHE A 1 91 ? 33.035 2.212 -45.971 1.00 72.88 91 PHE A O 1
ATOM 768 N N . PHE A 1 92 ? 34.645 3.141 -44.737 1.00 67.75 92 PHE A N 1
ATOM 769 C CA . PHE A 1 92 ? 33.738 3.986 -43.953 1.00 67.75 92 PHE A CA 1
ATOM 770 C C . PHE A 1 92 ? 33.184 5.191 -44.727 1.00 67.75 92 PHE A C 1
ATOM 772 O O . PHE A 1 92 ? 32.067 5.636 -44.468 1.00 67.75 92 PHE A O 1
ATOM 779 N N . ILE A 1 93 ? 33.939 5.706 -45.701 1.00 69.56 93 ILE 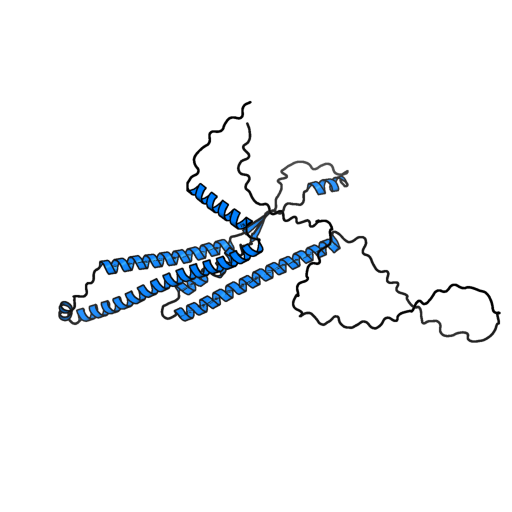A N 1
ATOM 780 C CA . ILE A 1 93 ? 33.555 6.895 -46.480 1.00 69.56 93 ILE A CA 1
ATOM 781 C C . ILE A 1 93 ? 32.361 6.589 -47.400 1.00 69.56 93 ILE A C 1
ATOM 783 O O . ILE A 1 93 ? 31.575 7.481 -47.703 1.00 69.56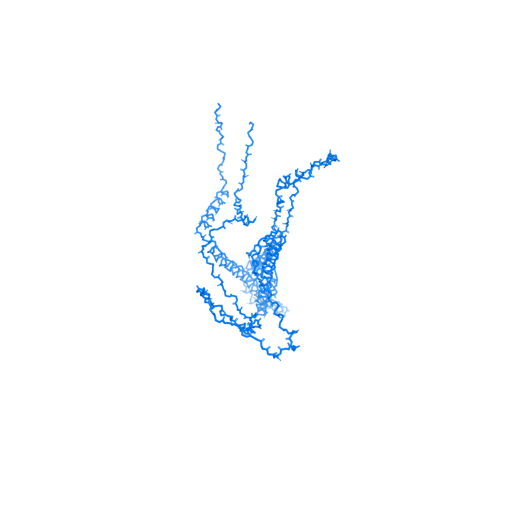 93 ILE A O 1
ATOM 787 N N . GLN A 1 94 ? 32.178 5.326 -47.796 1.00 67.38 94 GLN A N 1
ATOM 788 C CA . GLN A 1 94 ? 31.115 4.918 -48.717 1.00 67.38 94 GLN A CA 1
ATOM 789 C C . GLN A 1 94 ? 29.779 4.590 -48.019 1.00 67.38 94 GLN A C 1
ATOM 791 O O . GLN A 1 94 ? 28.734 4.643 -48.662 1.00 67.38 94 GLN A O 1
ATOM 796 N N . ASN A 1 95 ? 29.791 4.309 -46.708 1.00 61.34 95 ASN A N 1
ATOM 797 C CA . ASN A 1 95 ? 28.609 3.909 -45.923 1.00 61.34 95 ASN A CA 1
ATOM 798 C C . ASN A 1 95 ? 28.118 4.973 -44.916 1.00 61.34 95 ASN A C 1
ATOM 800 O O . ASN A 1 95 ? 27.206 4.710 -44.133 1.00 61.34 95 ASN A O 1
ATOM 804 N N . SER A 1 96 ? 28.688 6.180 -44.918 1.00 60.69 96 SER A N 1
ATOM 805 C CA . SER A 1 96 ? 28.439 7.222 -43.907 1.00 60.69 96 SER A CA 1
ATOM 806 C C . SER A 1 96 ? 27.120 8.000 -44.049 1.00 60.69 96 SER A C 1
ATOM 808 O O . SER A 1 96 ? 26.889 8.921 -43.273 1.00 60.69 96 SER A O 1
ATOM 810 N N . ASN A 1 97 ? 26.199 7.596 -44.933 1.00 60.50 97 ASN A N 1
ATOM 811 C CA . ASN A 1 97 ? 24.844 8.177 -45.038 1.00 60.50 97 ASN A CA 1
ATOM 812 C C . ASN A 1 97 ? 23.920 7.848 -43.844 1.00 60.50 97 ASN A C 1
ATOM 814 O O . ASN A 1 97 ? 22.706 8.036 -43.911 1.00 60.50 97 ASN A O 1
ATOM 818 N N . ILE A 1 98 ? 24.468 7.329 -42.745 1.00 63.47 98 ILE A N 1
ATOM 819 C CA . ILE A 1 98 ? 23.737 7.208 -41.490 1.00 63.47 98 ILE A CA 1
ATOM 820 C C . ILE A 1 98 ? 23.733 8.604 -40.871 1.00 63.47 98 ILE A C 1
ATOM 822 O O . ILE A 1 98 ? 24.703 9.005 -40.230 1.00 63.47 98 ILE A O 1
ATOM 826 N N . ASP A 1 99 ? 22.649 9.348 -41.089 1.00 59.41 99 ASP A N 1
ATOM 827 C CA . ASP A 1 99 ? 22.412 10.646 -40.460 1.00 59.41 99 ASP A CA 1
ATOM 828 C C . ASP A 1 99 ? 22.372 10.482 -38.933 1.00 59.41 99 ASP A C 1
ATOM 830 O O . ASP A 1 99 ? 21.327 10.266 -38.313 1.00 59.41 99 ASP A O 1
ATOM 834 N N . PHE A 1 100 ? 23.537 10.606 -38.297 1.00 60.75 100 PHE A N 1
ATOM 835 C CA . PHE A 1 100 ? 23.681 10.787 -36.857 1.00 60.75 100 PHE A CA 1
ATOM 836 C C . PHE A 1 100 ? 23.247 12.206 -36.500 1.00 60.75 100 PHE A C 1
ATOM 838 O O . PHE A 1 100 ? 24.045 13.059 -36.114 1.00 60.75 100 PHE A O 1
ATOM 845 N N . ASN A 1 101 ? 21.955 12.477 -36.654 1.00 67.06 101 ASN A N 1
ATOM 846 C CA . ASN A 1 101 ? 21.367 13.736 -36.247 1.00 67.06 101 ASN A CA 1
ATOM 847 C C . ASN A 1 101 ? 21.472 13.816 -34.714 1.00 67.06 101 ASN A C 1
ATOM 849 O O . ASN A 1 101 ? 20.714 13.166 -33.988 1.00 67.06 101 ASN A O 1
ATOM 853 N N . SER A 1 102 ? 22.471 14.549 -34.211 1.00 61.81 102 SER A N 1
ATOM 854 C CA . SER A 1 102 ? 22.844 14.568 -32.787 1.00 61.81 102 SER A CA 1
ATOM 855 C C . SER A 1 102 ? 21.673 14.965 -31.881 1.00 61.81 102 SER A C 1
ATOM 857 O O . SER A 1 102 ? 21.564 14.484 -30.754 1.00 61.81 102 SER A O 1
ATOM 859 N N . SER A 1 103 ? 20.735 15.755 -32.406 1.00 67.50 103 SER A N 1
ATOM 860 C CA . SER A 1 103 ? 19.494 16.158 -31.742 1.00 67.50 103 SER A CA 1
ATOM 861 C C . SER A 1 103 ? 18.631 14.970 -31.295 1.00 67.50 103 SER A C 1
ATOM 863 O O . SER A 1 103 ? 18.104 14.985 -30.182 1.00 67.50 103 SER A O 1
ATOM 865 N N . ALA A 1 104 ? 18.536 13.902 -32.093 1.00 68.62 104 ALA A N 1
ATOM 866 C CA . ALA A 1 104 ? 17.767 12.708 -31.738 1.00 68.62 104 ALA A CA 1
ATOM 867 C C . ALA A 1 104 ? 18.407 11.929 -30.575 1.00 68.62 104 ALA A C 1
ATOM 869 O O . ALA A 1 104 ? 17.704 11.312 -29.773 1.00 68.62 104 ALA A O 1
ATOM 870 N N . ILE A 1 105 ? 19.735 11.987 -30.451 1.00 68.56 105 ILE A N 1
ATOM 871 C CA . ILE A 1 105 ? 20.484 11.358 -29.357 1.00 68.56 105 ILE A CA 1
ATOM 872 C C . ILE A 1 105 ? 20.315 12.176 -28.065 1.00 68.56 105 ILE A C 1
ATOM 874 O O . ILE A 1 105 ? 20.039 11.602 -27.012 1.00 68.56 105 ILE A O 1
ATOM 878 N N . PHE A 1 106 ? 20.379 13.511 -28.143 1.00 68.50 106 PHE A N 1
ATOM 879 C CA . PHE A 1 106 ? 20.168 14.404 -26.992 1.00 68.50 106 PHE A CA 1
ATOM 880 C C . PHE A 1 106 ? 18.737 14.350 -26.421 1.00 68.50 106 PHE A C 1
ATOM 882 O O . PHE A 1 106 ? 18.549 14.397 -25.203 1.00 68.50 106 PHE A O 1
ATOM 889 N N . HIS A 1 107 ? 17.705 14.205 -27.259 1.00 74.06 107 HIS A N 1
ATOM 890 C CA . HIS A 1 107 ? 16.328 14.066 -26.763 1.00 74.06 107 HIS A CA 1
ATOM 891 C C . HIS A 1 107 ? 16.084 12.741 -26.025 1.00 74.06 107 HIS A C 1
ATOM 893 O O . HIS A 1 107 ? 15.320 12.704 -25.062 1.00 74.06 107 HIS A O 1
ATOM 899 N N . LYS A 1 108 ? 16.767 11.657 -26.412 1.00 75.81 108 LYS A N 1
ATOM 900 C CA . LYS A 1 108 ? 16.646 10.369 -25.715 1.00 75.81 108 LYS A CA 1
ATOM 901 C C . LYS A 1 108 ? 17.288 10.404 -24.326 1.00 75.81 108 LYS A C 1
ATOM 903 O O . LYS A 1 108 ? 16.703 9.901 -23.367 1.00 75.81 108 LYS A O 1
ATOM 908 N N . THR A 1 109 ? 18.457 11.033 -24.172 1.00 79.38 109 THR A N 1
ATOM 909 C CA . THR A 1 109 ? 19.157 11.104 -22.873 1.00 79.38 109 THR A CA 1
ATOM 910 C C . THR A 1 109 ? 18.353 11.856 -21.816 1.00 79.38 109 THR A C 1
ATOM 912 O O . THR A 1 109 ? 18.222 11.358 -20.698 1.00 79.38 109 THR A O 1
ATOM 915 N N . THR A 1 110 ? 17.743 12.983 -22.182 1.00 85.25 110 THR A N 1
ATOM 916 C CA . THR A 1 110 ? 16.894 13.781 -21.280 1.00 85.25 110 THR A CA 1
ATOM 917 C C . THR A 1 110 ? 15.607 13.056 -20.875 1.00 85.25 110 THR A C 1
ATOM 919 O O . THR A 1 110 ? 15.232 13.090 -19.703 1.00 85.25 110 THR A O 1
ATOM 922 N N . PHE A 1 111 ? 14.962 12.333 -21.797 1.00 87.19 111 PHE A N 1
ATOM 923 C CA . PHE A 1 111 ? 13.758 11.553 -21.490 1.00 87.19 111 PHE A CA 1
ATOM 924 C C . PHE A 1 111 ? 14.028 10.403 -20.508 1.00 87.19 111 PHE A C 1
ATOM 926 O O . PHE A 1 111 ? 13.283 10.220 -19.548 1.00 87.19 111 PHE A O 1
ATOM 933 N N . SER A 1 112 ? 15.129 9.668 -20.684 1.00 87.44 112 SER A N 1
ATOM 934 C CA . SER A 1 112 ? 15.525 8.601 -19.752 1.00 87.44 112 SER A CA 1
ATOM 935 C C . SER A 1 112 ? 15.818 9.134 -18.345 1.00 87.44 112 SER A C 1
ATOM 937 O O . SER A 1 112 ? 15.329 8.575 -17.365 1.00 87.44 112 SER A O 1
ATOM 939 N N . GLN A 1 113 ? 16.528 10.263 -18.230 1.00 90.06 113 GLN A N 1
ATOM 940 C CA . GLN A 1 113 ? 16.764 10.917 -16.936 1.00 90.06 113 GLN A CA 1
ATOM 941 C C . GLN A 1 113 ? 15.455 11.332 -16.254 1.00 90.06 113 GLN A C 1
ATOM 943 O O . GLN A 1 113 ? 15.311 11.167 -15.042 1.00 90.06 113 GLN A O 1
ATOM 948 N N . PHE A 1 114 ? 14.483 11.827 -17.026 1.00 92.12 114 PHE A N 1
ATOM 949 C CA . PHE A 1 114 ? 13.155 12.144 -16.510 1.00 92.12 114 PHE A CA 1
ATOM 950 C C . PHE A 1 114 ? 12.427 10.897 -15.988 1.00 92.12 114 PHE A C 1
ATOM 952 O O . PHE A 1 114 ? 11.882 10.940 -14.888 1.00 92.12 114 PHE A O 1
ATOM 959 N N . LEU A 1 115 ? 12.455 9.773 -16.713 1.00 90.50 115 LEU A N 1
ATOM 960 C CA . LEU A 1 115 ? 11.840 8.523 -16.246 1.00 90.50 115 LEU A CA 1
ATOM 961 C C . LEU A 1 115 ? 12.470 8.018 -14.942 1.00 90.50 115 LEU A C 1
ATOM 963 O O . LEU A 1 115 ? 11.736 7.659 -14.024 1.00 90.50 115 LEU A O 1
ATOM 967 N N . VAL A 1 116 ? 13.802 8.058 -14.827 1.00 90.88 116 VAL A N 1
ATOM 968 C CA . VAL A 1 116 ? 14.520 7.698 -13.589 1.00 90.88 116 VAL A CA 1
ATOM 969 C C . VAL A 1 116 ? 14.108 8.609 -12.433 1.00 90.88 116 VAL A C 1
ATOM 971 O O . VAL A 1 116 ? 13.873 8.138 -11.320 1.00 90.88 116 VAL A O 1
ATOM 974 N N . PHE A 1 117 ? 13.972 9.913 -12.688 1.00 94.19 117 PHE A N 1
ATOM 975 C CA . PHE A 1 117 ? 13.490 10.856 -11.684 1.00 94.19 117 PHE A CA 1
ATOM 976 C C . PHE A 1 117 ? 12.066 10.512 -11.228 1.00 94.19 117 PHE A C 1
ATOM 978 O O . PHE A 1 117 ? 11.815 10.430 -10.026 1.00 94.19 117 PHE A O 1
ATOM 985 N N . VAL A 1 118 ? 11.143 10.247 -12.158 1.00 92.69 118 VAL A N 1
ATOM 986 C CA . VAL A 1 118 ? 9.767 9.855 -11.819 1.00 92.69 118 VAL A CA 1
ATOM 987 C C . VAL A 1 118 ? 9.751 8.544 -11.022 1.00 92.69 118 VAL A C 1
ATOM 989 O O . VAL A 1 118 ? 9.081 8.472 -9.992 1.00 92.69 118 VAL A O 1
ATOM 992 N N . GLU A 1 119 ? 10.527 7.537 -11.420 1.00 90.81 119 GLU A N 1
ATOM 993 C CA . GLU A 1 119 ? 10.652 6.267 -10.692 1.00 90.81 119 GLU A CA 1
ATOM 994 C C . GLU A 1 119 ? 11.143 6.490 -9.250 1.00 90.81 119 GLU A C 1
ATOM 996 O O . GLU A 1 119 ? 10.533 5.996 -8.299 1.00 90.81 119 GLU A O 1
ATOM 1001 N N . PHE A 1 120 ? 12.161 7.335 -9.060 1.00 91.94 120 PHE A N 1
ATOM 1002 C CA . PHE A 1 120 ? 12.652 7.701 -7.731 1.00 91.94 120 PHE A CA 1
ATOM 1003 C C . PHE A 1 120 ? 11.595 8.440 -6.898 1.00 91.94 120 PHE A C 1
ATOM 1005 O O . PHE A 1 120 ? 11.438 8.157 -5.709 1.00 91.94 120 PHE A O 1
ATOM 1012 N N . THR A 1 121 ? 10.820 9.350 -7.502 1.00 92.62 121 THR A N 1
ATOM 1013 C CA . THR A 1 121 ? 9.727 10.038 -6.790 1.00 92.62 121 THR A CA 1
ATOM 1014 C C . THR A 1 121 ? 8.623 9.078 -6.355 1.00 92.62 121 THR A C 1
ATOM 1016 O O . THR A 1 121 ? 8.083 9.235 -5.259 1.00 92.62 121 THR A O 1
ATOM 1019 N N . LEU A 1 122 ? 8.322 8.047 -7.151 1.00 91.12 122 LEU A N 1
ATOM 1020 C CA . LEU A 1 122 ? 7.363 7.005 -6.785 1.00 91.12 122 LEU A CA 1
ATOM 1021 C C . LEU A 1 122 ? 7.880 6.163 -5.614 1.00 91.12 122 LEU A C 1
ATOM 1023 O O . LEU A 1 122 ? 7.133 5.946 -4.656 1.00 91.12 122 LEU A O 1
ATOM 1027 N N . ILE A 1 123 ? 9.160 5.780 -5.625 1.00 91.44 123 ILE A N 1
ATOM 1028 C CA . ILE A 1 123 ? 9.806 5.087 -4.500 1.00 91.44 123 ILE A CA 1
ATOM 1029 C C . ILE A 1 123 ? 9.759 5.946 -3.233 1.00 91.44 123 ILE A C 1
ATOM 1031 O O . ILE A 1 123 ? 9.329 5.477 -2.177 1.00 91.44 123 ILE A O 1
ATOM 1035 N N . LEU A 1 124 ? 10.114 7.227 -3.333 1.00 93.81 124 LEU A N 1
ATOM 1036 C CA . LEU A 1 124 ? 10.059 8.152 -2.204 1.00 93.81 124 LEU A CA 1
ATOM 1037 C C . LEU A 1 124 ? 8.626 8.313 -1.675 1.00 93.81 124 LEU A C 1
ATOM 1039 O O . LEU A 1 124 ? 8.410 8.291 -0.464 1.00 93.81 124 LEU A O 1
ATOM 1043 N N . SER A 1 125 ? 7.634 8.408 -2.565 1.00 93.44 125 SER A N 1
ATOM 1044 C CA . SER A 1 125 ? 6.219 8.486 -2.183 1.00 93.44 125 SER A CA 1
ATOM 1045 C C . SER A 1 125 ? 5.749 7.240 -1.422 1.00 93.44 125 SER A C 1
ATOM 1047 O O . SER A 1 125 ? 4.982 7.357 -0.465 1.00 93.44 125 SER A O 1
ATOM 1049 N N . SER A 1 126 ? 6.248 6.055 -1.791 1.00 94.19 126 SER A N 1
ATOM 1050 C CA . SER A 1 126 ? 5.978 4.800 -1.086 1.00 94.19 126 SER A CA 1
ATOM 1051 C C . SER A 1 126 ? 6.590 4.799 0.311 1.00 94.19 126 SER A C 1
ATOM 1053 O O . SER A 1 126 ? 5.893 4.494 1.277 1.00 94.19 126 SER A O 1
ATOM 1055 N N . ILE A 1 127 ? 7.848 5.233 0.448 1.00 94.56 127 ILE A N 1
ATOM 1056 C CA . ILE A 1 127 ? 8.516 5.351 1.752 1.00 94.56 127 ILE A CA 1
ATOM 1057 C C . ILE A 1 127 ? 7.753 6.323 2.658 1.00 94.56 127 ILE A C 1
ATOM 1059 O O . ILE A 1 127 ? 7.477 5.994 3.809 1.00 94.56 127 ILE A O 1
ATOM 1063 N N . ILE A 1 128 ? 7.357 7.490 2.143 1.00 93.81 128 ILE A N 1
ATOM 1064 C CA . ILE A 1 128 ? 6.578 8.478 2.903 1.00 93.81 128 ILE A CA 1
ATOM 1065 C C . ILE A 1 128 ? 5.230 7.891 3.329 1.00 93.81 128 ILE A C 1
ATOM 1067 O O . ILE A 1 128 ? 4.843 8.028 4.486 1.00 93.81 128 ILE A O 1
ATOM 1071 N N . THR A 1 129 ? 4.533 7.205 2.422 1.00 91.88 129 THR A N 1
ATOM 1072 C CA . THR A 1 129 ? 3.252 6.543 2.717 1.00 91.88 129 THR A CA 1
ATOM 1073 C C . THR A 1 129 ? 3.412 5.487 3.808 1.00 91.88 129 THR A C 1
ATOM 1075 O O . THR A 1 129 ? 2.595 5.413 4.727 1.00 91.88 129 THR A O 1
ATOM 1078 N N . PHE A 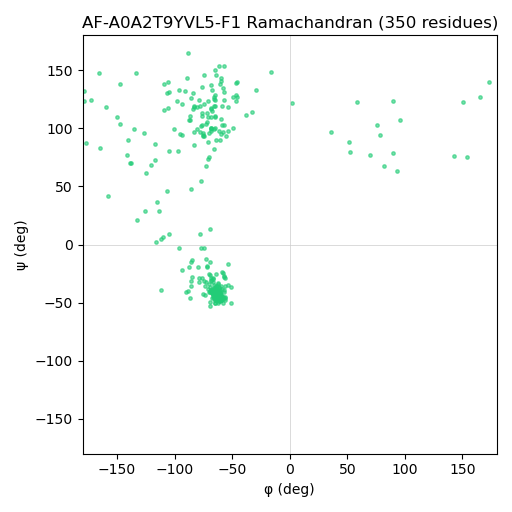1 130 ? 4.484 4.699 3.742 1.00 93.00 130 PHE A N 1
ATOM 1079 C CA . PHE A 1 130 ? 4.805 3.680 4.730 1.00 93.00 130 PHE A CA 1
ATOM 1080 C C . PHE A 1 130 ? 5.113 4.310 6.093 1.00 93.00 130 PHE A C 1
ATOM 1082 O O . PHE A 1 130 ? 4.484 3.953 7.085 1.00 93.00 130 PHE A O 1
ATOM 1089 N N . ILE A 1 131 ? 5.997 5.311 6.149 1.00 93.56 131 ILE A N 1
ATOM 1090 C CA . ILE A 1 131 ? 6.300 6.050 7.383 1.00 93.56 131 ILE A CA 1
ATOM 1091 C C . ILE A 1 131 ? 5.018 6.646 7.964 1.00 93.56 131 ILE A C 1
ATOM 1093 O O . ILE A 1 131 ? 4.754 6.475 9.147 1.00 93.56 131 ILE A O 1
ATOM 1097 N N . PHE A 1 132 ? 4.176 7.271 7.142 1.00 91.62 132 PHE A N 1
ATOM 1098 C CA . PHE A 1 132 ? 2.922 7.860 7.600 1.00 91.62 132 PHE A CA 1
ATOM 1099 C C . PHE A 1 132 ? 1.971 6.818 8.208 1.00 91.62 132 PHE A C 1
ATOM 1101 O O . PHE A 1 132 ? 1.387 7.065 9.263 1.00 91.62 132 PHE A O 1
ATOM 1108 N N . ALA A 1 133 ? 1.860 5.632 7.602 1.00 90.75 133 ALA A N 1
ATOM 1109 C CA . ALA A 1 133 ? 1.053 4.537 8.138 1.00 90.75 133 ALA A CA 1
ATOM 1110 C C . ALA A 1 133 ? 1.569 4.028 9.501 1.00 90.75 133 ALA A C 1
ATOM 1112 O O . ALA A 1 133 ? 0.774 3.681 10.375 1.00 90.75 133 ALA A O 1
ATOM 1113 N N . PHE A 1 134 ? 2.885 4.009 9.723 1.00 90.31 134 PHE A N 1
ATOM 1114 C CA . PHE A 1 134 ? 3.468 3.582 11.002 1.00 90.31 134 PHE A CA 1
ATOM 1115 C C . PHE A 1 134 ? 3.541 4.703 12.048 1.00 90.31 134 PHE A C 1
ATOM 1117 O O . PHE A 1 134 ? 3.447 4.430 13.241 1.00 90.31 134 PHE A O 1
ATOM 1124 N N . SER A 1 135 ? 3.642 5.962 11.628 1.00 91.94 135 SER A N 1
ATOM 1125 C CA . SER A 1 135 ? 3.676 7.125 12.520 1.00 91.94 135 SER A CA 1
ATOM 1126 C C . SER A 1 135 ? 2.289 7.626 12.921 1.00 91.94 135 SER A C 1
ATOM 1128 O O . SER A 1 135 ? 2.185 8.421 13.853 1.00 91.94 135 SER A O 1
ATOM 1130 N N . SER A 1 136 ? 1.212 7.186 12.260 1.00 88.25 136 SER A N 1
ATOM 1131 C CA . SER A 1 136 ? -0.140 7.612 12.618 1.00 88.25 136 SER A CA 1
ATOM 1132 C C . SER A 1 136 ? -0.559 7.040 13.978 1.00 88.25 136 SER A C 1
ATOM 1134 O O . SER A 1 136 ? -0.980 5.886 14.093 1.00 88.25 136 SER A O 1
ATOM 1136 N N . THR A 1 137 ? -0.462 7.864 15.015 1.00 90.31 137 THR A N 1
ATOM 1137 C CA . THR A 1 137 ? -0.979 7.582 16.358 1.00 90.31 137 THR A CA 1
ATOM 1138 C C . THR A 1 137 ? -2.231 8.406 16.619 1.00 90.31 137 THR A C 1
ATOM 1140 O O . THR A 1 137 ? -2.273 9.590 16.284 1.00 90.31 137 THR A O 1
ATOM 1143 N N . LYS A 1 138 ? -3.238 7.813 17.260 1.00 88.19 138 LYS A N 1
ATOM 1144 C CA . LYS A 1 138 ? -4.396 8.546 17.779 1.00 88.19 138 LYS A CA 1
ATOM 1145 C C . LYS A 1 138 ? -4.173 8.845 19.256 1.00 88.19 138 LYS A C 1
ATOM 1147 O O . LYS A 1 138 ? -3.777 7.959 20.014 1.00 88.19 138 LYS A O 1
ATOM 1152 N N . SER A 1 139 ? -4.423 10.089 19.657 1.00 87.56 139 SER A N 1
ATOM 1153 C CA . SER A 1 139 ? -4.426 10.469 21.066 1.00 87.56 139 SER A CA 1
ATOM 1154 C C . SER A 1 139 ? -5.802 10.199 21.670 1.00 87.56 139 SER A C 1
ATOM 1156 O O . SER A 1 139 ? -6.839 10.642 21.174 1.00 87.56 139 SER A O 1
ATOM 1158 N N . TYR A 1 140 ? -5.807 9.445 22.759 1.00 87.38 140 TYR A N 1
ATOM 1159 C CA . TYR A 1 140 ? -6.982 9.152 23.557 1.00 87.38 140 TYR A CA 1
ATOM 1160 C C . TYR A 1 140 ? -6.870 9.897 24.878 1.00 87.38 140 TYR A C 1
ATOM 1162 O O . TYR A 1 140 ? -5.972 9.636 25.676 1.00 87.38 140 TYR A O 1
ATOM 1170 N N . GLN A 1 141 ? -7.789 10.831 25.117 1.00 84.69 141 GLN A N 1
ATOM 1171 C CA . GLN A 1 141 ? -7.868 11.530 26.395 1.00 84.69 141 GLN A CA 1
ATOM 1172 C C . GLN A 1 141 ? -8.720 10.716 27.365 1.00 84.69 141 GLN A C 1
ATOM 1174 O O . GLN A 1 141 ? -9.938 10.598 27.207 1.00 84.69 141 GLN A O 1
ATOM 1179 N N . ILE A 1 142 ? -8.082 10.158 28.391 1.00 82.94 142 ILE A N 1
ATOM 1180 C CA . ILE A 1 142 ? -8.778 9.464 29.470 1.00 82.94 142 ILE A CA 1
ATOM 1181 C C . ILE A 1 142 ? -9.230 10.533 30.459 1.00 82.94 142 ILE A C 1
ATOM 1183 O O . ILE A 1 142 ? -8.474 11.001 31.315 1.00 82.94 142 ILE A O 1
ATOM 1187 N N . ARG A 1 143 ? -10.488 10.960 30.329 1.00 72.12 143 ARG A N 1
ATOM 1188 C CA . ARG A 1 143 ? -11.098 11.851 31.313 1.00 72.12 143 ARG A CA 1
ATOM 1189 C C . ARG A 1 143 ? -11.328 11.042 32.587 1.00 72.12 143 ARG A C 1
ATOM 1191 O O . ARG A 1 143 ? -12.178 10.157 32.609 1.00 72.12 143 ARG A O 1
ATOM 1198 N N . SER A 1 144 ? -10.560 11.342 33.637 1.00 62.19 144 SER A N 1
ATOM 1199 C CA . SER A 1 144 ? -10.849 10.870 34.995 1.00 62.19 144 SER A CA 1
ATOM 1200 C C . SER A 1 144 ? -12.335 11.109 35.272 1.00 62.19 144 SER A C 1
ATOM 1202 O O . SER A 1 144 ? -12.816 12.234 35.098 1.00 62.19 144 SER A O 1
ATOM 1204 N N . ALA A 1 145 ? -13.064 10.041 35.622 1.00 58.72 145 ALA A N 1
ATOM 1205 C CA . ALA A 1 145 ? -14.459 10.137 36.031 1.00 58.72 145 ALA A CA 1
ATOM 1206 C C . ALA A 1 145 ? -14.580 11.277 37.047 1.00 58.72 145 ALA A C 1
ATOM 1208 O O . ALA A 1 145 ? -13.764 11.377 37.966 1.00 58.72 145 ALA A O 1
ATOM 1209 N N . ASN A 1 146 ? -15.522 12.185 36.791 1.00 53.53 146 ASN A N 1
ATOM 1210 C CA . ASN A 1 146 ? -15.668 13.472 37.460 1.00 53.53 146 ASN A CA 1
ATOM 1211 C C . ASN A 1 146 ? -15.345 13.362 38.962 1.00 53.53 146 ASN A C 1
ATOM 1213 O O . ASN A 1 146 ? -16.104 12.769 39.727 1.00 53.53 146 ASN A O 1
ATOM 1217 N N . LYS A 1 147 ? -14.230 13.967 39.403 1.00 54.78 147 LYS A N 1
ATOM 1218 C CA . LYS A 1 147 ? -13.821 14.016 40.825 1.00 54.78 147 LYS A CA 1
ATOM 1219 C C . LYS A 1 147 ? -14.918 14.573 41.748 1.00 54.78 147 LYS A C 1
ATOM 1221 O O . LYS A 1 147 ? -14.837 14.412 42.964 1.00 54.78 147 LYS A O 1
ATOM 1226 N N . GLU A 1 148 ? -15.925 15.243 41.189 1.00 56.41 148 GLU A N 1
ATOM 1227 C CA . GLU A 1 148 ? -17.071 15.781 41.921 1.00 56.41 148 GLU A CA 1
ATOM 1228 C C . GLU A 1 148 ? -18.004 14.702 42.487 1.00 56.41 148 GLU A C 1
ATOM 1230 O O . GLU A 1 148 ? -18.564 14.913 43.561 1.00 56.41 148 GLU A O 1
ATOM 1235 N N . GLU A 1 149 ? -18.099 13.518 41.870 1.00 51.31 149 GLU A N 1
ATOM 1236 C CA . GLU A 1 149 ? -18.948 12.431 42.388 1.00 51.31 149 GLU A CA 1
ATOM 1237 C C . GLU A 1 149 ? -18.338 11.793 43.654 1.00 51.31 149 GLU A C 1
ATOM 1239 O O . GLU A 1 149 ? -19.041 11.494 44.618 1.00 51.31 149 GLU A O 1
ATOM 1244 N N . TYR A 1 150 ? -17.003 11.745 43.745 1.00 48.56 150 TYR A N 1
ATOM 1245 C CA . TYR A 1 150 ? -16.284 11.286 44.943 1.00 48.56 150 TYR A CA 1
ATOM 1246 C C . TYR A 1 150 ? -16.182 12.336 46.061 1.00 48.56 150 TYR A C 1
ATOM 1248 O O . TYR A 1 150 ? -15.962 11.982 47.223 1.00 48.56 150 TYR A O 1
ATOM 1256 N N . LYS A 1 151 ? -16.366 13.633 45.768 1.00 49.72 151 LYS A N 1
ATOM 1257 C CA . LYS A 1 151 ? -16.404 14.675 46.814 1.00 49.72 151 LYS A CA 1
ATOM 1258 C C . LYS A 1 151 ? -17.622 14.535 47.730 1.00 49.72 151 LYS A C 1
ATOM 1260 O O . LYS A 1 151 ? -17.517 14.889 48.903 1.00 49.72 151 LYS A O 1
ATOM 1265 N N . ASN A 1 152 ? -18.737 14.002 47.230 1.00 52.72 152 ASN A N 1
ATOM 1266 C CA . ASN A 1 152 ? -19.936 13.787 48.042 1.00 52.72 152 ASN A CA 1
ATOM 1267 C C . ASN A 1 152 ? -19.833 12.534 48.926 1.00 52.72 152 ASN A C 1
ATOM 1269 O O . ASN A 1 152 ? -20.298 12.575 50.060 1.00 52.72 152 ASN A O 1
ATOM 1273 N N . VAL A 1 153 ? -19.135 11.481 48.485 1.00 55.59 153 VAL A N 1
ATOM 1274 C CA . VAL A 1 153 ? -18.866 10.294 49.324 1.00 55.59 153 VAL A CA 1
ATOM 1275 C C . VAL A 1 153 ? -17.858 10.619 50.436 1.00 55.59 153 VAL A C 1
ATOM 1277 O O . VAL A 1 153 ? -18.045 10.236 51.588 1.00 55.59 153 VAL A O 1
ATOM 1280 N N . ASN A 1 154 ? -16.842 11.438 50.144 1.00 48.50 154 ASN A N 1
ATOM 1281 C CA . ASN A 1 154 ? -15.856 11.861 51.146 1.00 48.50 154 ASN A CA 1
ATOM 1282 C C . ASN A 1 154 ? -16.384 12.879 52.171 1.00 48.50 154 ASN A C 1
ATOM 1284 O O . ASN A 1 154 ? -15.730 13.085 53.191 1.00 48.50 154 ASN A O 1
ATOM 1288 N N . ARG A 1 155 ? -17.560 13.493 51.967 1.00 50.00 155 ARG A N 1
ATOM 1289 C CA . ARG A 1 155 ? -18.220 14.273 53.033 1.00 50.00 155 ARG A CA 1
ATOM 1290 C C . ARG A 1 155 ? -18.796 13.395 54.141 1.00 50.00 155 ARG A C 1
ATOM 1292 O O . ARG A 1 155 ? -19.013 13.907 55.231 1.00 50.00 155 ARG A O 1
ATOM 1299 N N . MET A 1 156 ? -19.004 12.101 53.899 1.00 47.62 156 MET A N 1
ATOM 1300 C CA . MET A 1 156 ? -19.580 11.198 54.897 1.00 47.62 156 MET A CA 1
ATOM 1301 C C . MET A 1 156 ? -18.530 10.604 55.855 1.00 47.62 156 MET A C 1
ATOM 1303 O O . MET A 1 156 ? -18.890 10.133 56.927 1.00 47.62 156 MET A O 1
ATOM 1307 N N . TYR A 1 157 ? -17.235 10.700 55.522 1.00 49.16 157 TYR A N 1
ATOM 1308 C CA . TYR A 1 157 ? -16.132 10.169 56.343 1.00 49.16 157 TYR A CA 1
ATOM 1309 C C . TYR A 1 157 ? -15.169 11.232 56.894 1.00 49.16 157 TYR A C 1
ATOM 1311 O O . TYR A 1 157 ? -14.201 10.886 57.564 1.00 49.16 157 TYR A O 1
ATOM 1319 N N . LYS A 1 158 ? -15.406 12.528 56.648 1.00 47.44 158 LYS A N 1
ATOM 1320 C CA . LYS A 1 158 ? -14.482 13.600 57.058 1.00 47.44 158 LYS A CA 1
ATOM 1321 C C . LYS A 1 158 ? -15.120 14.618 58.005 1.00 47.44 158 LYS A C 1
ATOM 1323 O O . LYS A 1 158 ? -15.276 15.788 57.672 1.00 47.44 158 LYS A O 1
ATOM 1328 N N . THR A 1 159 ? -15.419 14.154 59.219 1.00 48.84 159 THR A N 1
ATOM 1329 C CA . THR A 1 159 ? -15.574 15.012 60.416 1.00 48.84 159 THR A CA 1
ATOM 1330 C C . THR A 1 159 ? -14.362 14.907 61.357 1.00 48.84 159 THR A C 1
ATOM 1332 O O . THR A 1 159 ? -14.364 15.474 62.441 1.00 48.84 159 THR A O 1
ATOM 1335 N N . SER A 1 160 ? -13.278 14.248 60.945 1.00 49.34 160 SER A N 1
ATOM 1336 C CA . SER A 1 160 ? -11.993 14.305 61.646 1.00 49.34 160 SER A CA 1
ATOM 1337 C C . SER A 1 160 ? -10.876 14.536 60.631 1.00 49.34 160 SER A C 1
ATOM 1339 O O . SER A 1 160 ? -10.990 14.109 59.487 1.00 49.34 160 SER A O 1
ATOM 1341 N N . GLU A 1 161 ? -9.827 15.238 61.043 1.00 46.16 161 GLU A N 1
ATOM 1342 C CA . GLU A 1 161 ? -8.660 15.648 60.243 1.00 46.16 161 GLU A CA 1
ATOM 1343 C C . GLU A 1 161 ? -8.847 16.900 59.371 1.00 46.16 161 GLU A C 1
ATOM 1345 O O . GLU A 1 161 ? -8.777 16.919 58.137 1.00 46.16 161 GLU A O 1
ATOM 1350 N N . LYS A 1 162 ? -8.996 18.016 60.093 1.00 50.19 162 LYS A N 1
ATOM 1351 C CA . LYS A 1 162 ? -8.357 19.282 59.721 1.00 50.19 162 LYS A CA 1
ATOM 1352 C C . LYS A 1 162 ? -6.832 19.121 59.732 1.00 50.19 162 LYS A C 1
ATOM 1354 O O . LYS A 1 162 ? -6.298 18.382 60.548 1.00 50.19 162 LYS A O 1
ATOM 1359 N N . SER A 1 163 ? -6.180 19.958 58.923 1.00 47.44 163 SER A N 1
ATOM 1360 C CA . SER A 1 163 ? -4.742 20.279 58.873 1.00 47.44 163 SER A CA 1
ATOM 1361 C C . SER A 1 163 ? -3.847 19.415 57.975 1.00 47.44 163 SER A C 1
ATOM 1363 O O . SER A 1 163 ? -3.067 18.604 58.438 1.00 47.44 163 SER A O 1
ATOM 1365 N N . PHE A 1 164 ? -3.894 19.692 56.667 1.00 46.03 164 PHE A N 1
ATOM 1366 C CA . PHE A 1 164 ? -2.685 19.953 55.867 1.00 46.03 164 PHE A CA 1
ATOM 1367 C C . PHE A 1 164 ? -3.114 20.603 54.542 1.00 46.03 164 PHE A C 1
ATOM 1369 O O . PHE A 1 164 ? -3.358 19.945 53.534 1.00 46.03 164 PHE A O 1
ATOM 1376 N N . SER A 1 165 ? -3.320 21.920 54.560 1.00 52.00 165 SER A N 1
ATOM 1377 C CA . SER A 1 165 ? -3.666 22.690 53.363 1.00 52.00 165 SER A CA 1
ATOM 1378 C C . SER A 1 165 ? -2.711 23.860 53.195 1.00 52.00 165 SER A C 1
ATOM 1380 O O . SER A 1 165 ? -2.902 24.916 53.787 1.00 52.00 165 SER A O 1
ATOM 1382 N N . SER A 1 166 ? -1.690 23.652 52.376 1.00 45.31 166 SER A N 1
ATOM 1383 C CA . SER A 1 166 ? -1.027 24.629 51.501 1.00 45.31 166 SER A CA 1
ATOM 1384 C C . SER A 1 166 ? 0.063 23.807 50.781 1.00 45.31 166 SER A C 1
ATOM 1386 O O . SER A 1 166 ? 0.732 23.021 51.429 1.00 45.31 166 SER A O 1
ATOM 1388 N N . ARG A 1 167 ? 0.297 23.810 49.468 1.00 43.50 167 ARG A N 1
ATOM 1389 C CA . ARG A 1 167 ? 0.009 24.743 48.379 1.00 43.50 167 ARG A CA 1
ATOM 1390 C C . ARG A 1 167 ? 0.555 24.067 47.103 1.00 43.50 167 ARG A C 1
ATOM 1392 O O . ARG A 1 167 ? 1.732 23.758 47.103 1.00 43.50 167 ARG A O 1
ATOM 1399 N N . GLN A 1 168 ? -0.265 23.843 46.068 1.00 43.50 168 GLN A N 1
ATOM 1400 C CA . GLN A 1 168 ? 0.015 24.095 44.631 1.00 43.50 168 GLN A CA 1
ATOM 1401 C C . GLN A 1 168 ? -0.729 23.157 43.663 1.00 43.50 168 GLN A C 1
ATOM 1403 O O . GLN A 1 168 ? -0.581 21.944 43.686 1.00 43.50 168 GLN A O 1
ATOM 1408 N N . LYS A 1 169 ? -1.487 23.814 42.773 1.00 46.97 169 LYS A N 1
ATOM 1409 C CA . LYS A 1 169 ? -1.935 23.397 41.436 1.00 46.97 169 LYS A CA 1
ATOM 1410 C C . LYS A 1 169 ? -2.615 22.029 41.311 1.00 46.97 169 LYS A C 1
ATOM 1412 O O . LYS A 1 169 ? -2.033 21.039 40.888 1.00 46.97 169 LYS A O 1
ATOM 1417 N N . SER A 1 170 ? -3.934 22.036 41.497 1.00 53.75 170 SER A N 1
ATOM 1418 C CA . SER A 1 170 ? -4.810 21.118 40.769 1.00 53.75 170 SER A CA 1
ATOM 1419 C C . SER A 1 170 ? -4.869 21.540 39.293 1.00 53.75 170 SER A C 1
ATOM 1421 O O . SER A 1 170 ? -5.849 22.135 38.843 1.00 53.75 170 SER A O 1
ATOM 1423 N N . GLU A 1 171 ? -3.799 21.293 38.541 1.00 56.41 171 GLU A N 1
ATOM 1424 C CA . GLU A 1 171 ? -3.947 21.118 37.099 1.00 56.41 171 GLU A CA 1
ATOM 1425 C C . GLU A 1 171 ? -4.771 19.843 36.911 1.00 56.41 171 GLU A C 1
ATOM 1427 O O . GLU A 1 171 ? -4.486 18.812 37.523 1.00 56.41 171 GLU A O 1
ATOM 1432 N N . ASN A 1 172 ? -5.860 19.926 36.149 1.00 59.84 172 ASN A N 1
ATOM 1433 C CA . ASN A 1 172 ? -6.588 18.742 35.716 1.00 59.84 172 ASN A CA 1
ATOM 1434 C C . ASN A 1 172 ? -5.606 17.889 34.905 1.00 59.84 172 ASN A C 1
ATOM 1436 O O . ASN A 1 172 ? -5.386 18.160 33.729 1.00 59.84 172 ASN A O 1
ATOM 1440 N N . SER A 1 173 ? -4.969 16.911 35.548 1.00 65.44 173 SER A N 1
ATOM 1441 C CA . SER A 1 173 ? -4.035 15.993 34.909 1.00 65.44 173 SER A CA 1
ATOM 1442 C C . SER A 1 173 ? -4.839 15.062 34.005 1.00 65.44 173 SER A C 1
ATOM 1444 O O . SER A 1 173 ? -5.346 14.027 34.444 1.00 65.44 173 SER A O 1
ATOM 1446 N N . PHE A 1 174 ? -5.048 15.484 32.762 1.00 74.25 174 PHE A N 1
ATOM 1447 C CA . PHE A 1 174 ? -5.575 14.622 31.717 1.00 74.25 174 PHE A CA 1
ATOM 1448 C C . PHE A 1 174 ? -4.478 13.624 31.354 1.00 74.25 174 PHE A C 1
ATOM 1450 O O . PHE A 1 174 ? -3.362 14.017 31.027 1.00 74.25 174 PHE A O 1
ATOM 1457 N N . TYR A 1 175 ? -4.785 12.334 31.451 1.00 81.31 175 TYR A N 1
ATOM 1458 C CA . TYR A 1 175 ? -3.896 11.303 30.934 1.00 81.31 175 TYR A CA 1
ATOM 1459 C C . TYR A 1 175 ? -4.186 11.150 29.442 1.00 81.31 175 TYR A C 1
ATOM 1461 O O . TYR A 1 175 ? -5.302 10.792 29.055 1.00 81.31 175 TYR A O 1
ATOM 1469 N N . GLU A 1 176 ? -3.195 11.458 28.612 1.00 86.56 176 GLU A N 1
ATOM 1470 C CA . GLU A 1 176 ? -3.253 11.237 27.171 1.00 86.56 176 GLU A CA 1
ATOM 1471 C C . GLU A 1 176 ? -2.528 9.938 26.837 1.00 86.56 176 GLU A C 1
ATOM 1473 O O . GLU A 1 176 ? -1.360 9.756 27.180 1.00 86.56 176 GLU A O 1
ATOM 1478 N N . LEU A 1 177 ? -3.229 9.023 26.176 1.00 88.19 177 LEU A N 1
ATOM 1479 C CA . LEU A 1 177 ? -2.663 7.780 25.680 1.00 88.19 177 LEU A CA 1
ATOM 1480 C C . LEU A 1 177 ? -2.514 7.881 24.165 1.00 88.19 177 LEU A C 1
ATOM 1482 O O . LEU A 1 177 ? -3.504 8.007 23.447 1.00 88.19 177 LEU A O 1
ATOM 1486 N N . TYR A 1 178 ? -1.282 7.799 23.677 1.00 89.62 178 TYR A N 1
ATOM 1487 C CA . TYR A 1 178 ? -1.002 7.699 22.249 1.00 89.62 178 TYR A CA 1
ATOM 1488 C C . TYR A 1 178 ? -1.054 6.225 21.858 1.00 89.62 178 TYR A C 1
ATOM 1490 O O . TYR A 1 178 ? -0.178 5.446 22.227 1.00 89.62 178 TYR A O 1
ATOM 1498 N N . VAL A 1 179 ? -2.106 5.829 21.146 1.00 89.75 179 VAL A N 1
ATOM 1499 C CA . VAL A 1 179 ? -2.266 4.458 20.652 1.00 89.75 179 VAL A CA 1
ATOM 1500 C C . VAL A 1 179 ? -2.010 4.458 19.154 1.00 89.75 179 VAL A C 1
ATOM 1502 O O . VAL A 1 179 ? -2.559 5.279 18.414 1.00 89.75 179 VAL A O 1
ATOM 1505 N N . TRP A 1 180 ? -1.168 3.536 18.696 1.00 91.44 180 TRP A N 1
ATOM 1506 C CA . TRP A 1 180 ? -1.004 3.294 17.270 1.00 91.44 180 TRP A CA 1
ATOM 1507 C C . TRP A 1 180 ? -2.287 2.670 16.719 1.00 91.44 180 TRP A C 1
ATOM 1509 O O . TRP A 1 180 ? -2.637 1.535 17.040 1.00 91.44 180 TRP A O 1
ATOM 1519 N N . GLU A 1 181 ? -3.013 3.446 15.919 1.00 88.12 181 GLU A N 1
ATOM 1520 C CA . GLU A 1 181 ? -4.266 3.023 15.302 1.00 88.12 181 GLU A CA 1
ATOM 1521 C C . GLU A 1 181 ? -4.329 3.570 13.874 1.00 88.12 181 GLU A C 1
ATOM 1523 O O . GLU A 1 181 ? -4.994 4.583 13.607 1.00 88.12 181 GLU A O 1
ATOM 1528 N N . PRO A 1 182 ? -3.587 2.934 12.954 1.00 88.25 182 PRO A N 1
ATOM 1529 C CA . PRO A 1 182 ? -3.534 3.376 11.576 1.00 88.25 182 PRO A CA 1
ATOM 1530 C C . PRO A 1 182 ? -4.904 3.240 10.921 1.00 88.25 182 PRO A C 1
ATOM 1532 O O . PRO A 1 182 ? -5.672 2.316 11.197 1.00 88.25 182 PRO A O 1
ATOM 1535 N N . SER A 1 183 ? -5.218 4.162 10.011 1.00 87.19 183 SER A N 1
ATOM 1536 C CA . SER A 1 183 ? -6.409 4.012 9.175 1.00 87.19 183 SER A CA 1
ATOM 1537 C C . SER A 1 183 ? -6.292 2.737 8.347 1.00 87.19 183 SER A C 1
ATOM 1539 O O . SER A 1 183 ? -5.251 2.492 7.734 1.00 87.19 183 SER A O 1
ATOM 1541 N N . GLY A 1 184 ? -7.383 1.977 8.232 1.00 86.75 184 GLY A N 1
ATOM 1542 C CA . GLY A 1 184 ? -7.421 0.796 7.369 1.00 86.75 184 GLY A CA 1
ATOM 1543 C C . GLY A 1 184 ? -7.095 1.109 5.902 1.00 86.75 184 GLY A C 1
ATOM 1544 O O . GLY A 1 184 ? -6.619 0.234 5.189 1.00 86.75 184 GLY A O 1
ATOM 1545 N N . PHE A 1 185 ? -7.308 2.351 5.443 1.00 87.06 185 PHE A N 1
ATOM 1546 C CA . PHE A 1 185 ? -6.869 2.795 4.115 1.00 87.06 185 PHE A CA 1
ATOM 1547 C C . PHE A 1 185 ? -5.342 2.898 4.013 1.00 87.06 185 PHE A C 1
ATOM 1549 O O . PHE A 1 185 ? -4.756 2.297 3.121 1.00 87.06 185 PHE A O 1
ATOM 1556 N N . TRP A 1 186 ? -4.702 3.622 4.937 1.00 88.50 186 TRP A N 1
ATOM 1557 C CA . TRP A 1 186 ? -3.247 3.819 4.943 1.00 88.50 186 TRP A CA 1
ATOM 1558 C C . TRP A 1 186 ? -2.500 2.509 5.132 1.00 88.50 186 TRP A C 1
ATOM 1560 O O . TRP A 1 186 ? -1.493 2.273 4.478 1.00 88.50 186 TRP A O 1
ATOM 1570 N N . LEU A 1 187 ? -3.029 1.632 5.980 1.00 90.44 187 LEU A N 1
ATOM 1571 C CA . LEU A 1 187 ? -2.450 0.324 6.218 1.00 90.44 187 LEU A CA 1
ATOM 1572 C C . LEU A 1 187 ? -2.594 -0.593 4.994 1.00 90.44 187 LEU A C 1
ATOM 1574 O O . LEU A 1 187 ? -1.633 -1.260 4.621 1.00 90.44 187 LEU A O 1
ATOM 1578 N N . PHE A 1 188 ? -3.748 -0.574 4.317 1.00 90.69 188 PHE A N 1
ATOM 1579 C CA . PHE A 1 188 ? -3.926 -1.273 3.041 1.00 90.69 188 PHE A CA 1
ATOM 1580 C C . PHE A 1 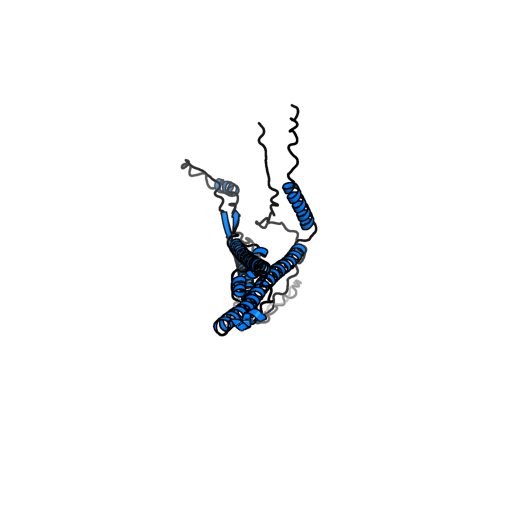188 ? -2.959 -0.745 1.975 1.00 90.69 188 PHE A C 1
ATOM 1582 O O . PHE A 1 188 ? -2.263 -1.526 1.330 1.00 90.69 188 PHE A O 1
ATOM 1589 N N . LEU A 1 189 ? -2.868 0.579 1.829 1.00 90.06 189 LEU A N 1
ATOM 1590 C CA . LEU A 1 189 ? -1.957 1.203 0.878 1.00 90.06 189 LEU A CA 1
ATOM 1591 C C . LEU A 1 189 ? -0.498 0.873 1.212 1.00 90.06 189 LEU A C 1
ATOM 1593 O O . LEU A 1 189 ? 0.249 0.552 0.308 1.00 90.06 189 LEU A O 1
ATOM 1597 N N . ALA A 1 190 ? -0.100 0.847 2.485 1.00 91.19 190 ALA A N 1
ATOM 1598 C CA . ALA A 1 190 ? 1.247 0.450 2.896 1.00 91.19 190 ALA A CA 1
ATOM 1599 C C . ALA A 1 190 ? 1.556 -1.036 2.630 1.00 91.19 190 ALA A C 1
ATOM 1601 O O . ALA A 1 190 ? 2.712 -1.380 2.403 1.00 91.19 190 ALA A O 1
ATOM 1602 N N . CYS A 1 191 ? 0.550 -1.920 2.637 1.00 91.94 191 CYS A N 1
ATOM 1603 C CA . CYS A 1 191 ? 0.735 -3.341 2.317 1.00 91.94 191 CYS A CA 1
ATOM 1604 C C . CYS A 1 191 ? 0.958 -3.580 0.830 1.00 91.94 191 CYS A C 1
ATOM 1606 O O . CYS A 1 191 ? 1.806 -4.394 0.468 1.00 91.94 191 CYS A O 1
ATOM 1608 N N . TRP A 1 192 ? 0.171 -2.902 -0.007 1.00 89.94 192 TRP A N 1
ATOM 1609 C CA . TRP A 1 192 ? 0.230 -3.059 -1.455 1.00 89.94 192 TRP A CA 1
ATOM 1610 C C . TRP A 1 192 ? 1.282 -2.158 -2.083 1.00 89.94 192 TRP A C 1
ATOM 1612 O O . TRP A 1 192 ? 1.938 -2.583 -3.009 1.00 89.94 192 TRP A O 1
ATOM 1622 N N . TRP A 1 193 ? 1.495 -0.951 -1.581 1.00 91.88 193 TRP A N 1
ATOM 1623 C CA . TRP A 1 193 ? 2.480 0.015 -2.070 1.00 91.88 193 TRP A CA 1
ATOM 1624 C C . TRP A 1 193 ? 3.668 0.125 -1.105 1.00 91.88 193 TRP A C 1
ATOM 1626 O O . TRP A 1 193 ? 4.081 1.223 -0.725 1.00 91.88 193 TRP A O 1
ATOM 1636 N N . SER A 1 194 ? 4.190 -1.019 -0.653 1.00 92.62 194 SER A N 1
ATOM 1637 C CA . SER A 1 194 ? 5.352 -1.057 0.241 1.00 92.62 194 SER A CA 1
ATOM 1638 C C . SER A 1 194 ? 6.634 -0.738 -0.534 1.00 92.62 194 SER A C 1
ATOM 1640 O O . SER A 1 194 ? 6.777 -1.186 -1.678 1.00 92.62 194 SER A O 1
ATOM 1642 N N . PRO A 1 195 ? 7.619 -0.059 0.083 1.00 92.25 195 PRO A N 1
ATOM 1643 C CA . PRO A 1 195 ? 8.921 0.159 -0.545 1.00 92.25 195 PRO A CA 1
ATOM 1644 C C . PRO A 1 195 ? 9.602 -1.157 -0.939 1.00 92.25 195 PRO A C 1
ATOM 1646 O O . PRO A 1 195 ? 10.342 -1.191 -1.916 1.00 92.25 195 PRO A O 1
ATOM 1649 N N . LEU A 1 196 ? 9.301 -2.259 -0.239 1.00 92.00 196 LEU A N 1
ATOM 1650 C CA . LEU A 1 196 ? 9.783 -3.595 -0.589 1.00 92.00 196 LEU A CA 1
ATOM 1651 C C . LEU A 1 196 ? 9.359 -4.007 -2.010 1.00 92.00 196 LEU A C 1
ATOM 1653 O O . LEU A 1 196 ? 10.191 -4.478 -2.781 1.00 92.00 196 LEU A O 1
ATOM 1657 N N . HIS A 1 197 ? 8.085 -3.810 -2.369 1.00 92.12 197 HIS A N 1
ATOM 1658 C CA . HIS A 1 197 ? 7.565 -4.165 -3.695 1.00 92.12 197 HIS A CA 1
ATOM 1659 C C . HIS A 1 197 ? 8.240 -3.349 -4.789 1.00 92.12 197 HIS A C 1
ATOM 1661 O O . HIS A 1 197 ? 8.601 -3.899 -5.825 1.00 92.12 197 HIS A O 1
ATOM 1667 N N . LEU A 1 198 ? 8.467 -2.060 -4.534 1.00 90.44 198 LEU A N 1
ATOM 1668 C CA . LEU A 1 198 ? 9.145 -1.189 -5.488 1.00 90.44 198 LEU A CA 1
ATOM 1669 C C . LEU A 1 198 ? 10.622 -1.536 -5.645 1.00 90.44 198 LEU A C 1
ATOM 1671 O O . LEU A 1 198 ? 11.120 -1.489 -6.760 1.00 90.44 198 LEU A O 1
ATOM 1675 N N . VAL A 1 199 ? 11.313 -1.937 -4.576 1.00 90.06 199 VAL A N 1
ATOM 1676 C CA . VAL A 1 199 ? 12.704 -2.411 -4.667 1.00 90.06 199 VAL A CA 1
ATOM 1677 C C . VAL A 1 199 ? 12.789 -3.716 -5.460 1.00 90.06 199 VAL A C 1
ATOM 1679 O O . VAL A 1 199 ? 13.656 -3.844 -6.319 1.00 90.06 199 VAL A O 1
ATOM 1682 N N . ILE A 1 200 ? 11.877 -4.667 -5.229 1.00 91.62 200 ILE A N 1
ATOM 1683 C CA . ILE A 1 200 ? 11.809 -5.915 -6.009 1.00 91.62 200 ILE A CA 1
ATOM 1684 C C . ILE A 1 200 ? 11.568 -5.608 -7.489 1.00 91.62 200 ILE A C 1
ATOM 1686 O O . ILE A 1 200 ? 12.223 -6.186 -8.351 1.00 91.62 200 ILE A O 1
ATOM 1690 N N . ALA A 1 201 ? 10.645 -4.692 -7.780 1.00 88.81 201 ALA A N 1
ATOM 1691 C CA . ALA A 1 201 ? 10.343 -4.300 -9.146 1.00 88.81 201 ALA A CA 1
ATOM 1692 C C . ALA A 1 201 ? 11.487 -3.494 -9.787 1.00 88.81 201 ALA A C 1
ATOM 1694 O O . ALA A 1 201 ? 11.757 -3.672 -10.964 1.00 88.81 201 ALA A O 1
ATOM 1695 N N . PHE A 1 202 ? 12.214 -2.679 -9.019 1.00 88.19 202 PHE A N 1
ATOM 1696 C CA . PHE A 1 202 ? 13.397 -1.953 -9.486 1.00 88.19 202 PHE A CA 1
ATOM 1697 C C . PHE A 1 202 ? 14.555 -2.891 -9.859 1.00 88.19 202 PHE A C 1
ATOM 1699 O O . PHE A 1 202 ? 15.283 -2.618 -10.808 1.00 88.19 202 PHE A O 1
ATOM 1706 N N . LEU A 1 203 ? 14.709 -4.003 -9.132 1.00 89.62 203 LEU A N 1
ATOM 1707 C CA . LEU A 1 203 ? 15.695 -5.054 -9.409 1.00 89.62 203 LEU A CA 1
ATOM 1708 C C . LEU A 1 203 ? 15.294 -5.974 -10.578 1.00 89.62 203 LEU A C 1
ATOM 1710 O O . LEU A 1 203 ? 16.037 -6.898 -10.912 1.00 89.62 203 LEU A O 1
ATOM 1714 N N . ALA A 1 204 ? 14.113 -5.779 -11.169 1.00 91.00 204 ALA A N 1
ATOM 1715 C CA . ALA A 1 204 ? 13.654 -6.593 -12.281 1.00 91.00 204 ALA A CA 1
ATOM 1716 C C . ALA A 1 204 ? 14.366 -6.184 -13.577 1.00 91.00 204 ALA A C 1
ATOM 1718 O O . ALA A 1 204 ? 14.139 -5.110 -14.120 1.00 91.00 204 ALA A O 1
ATOM 1719 N N . ASP A 1 205 ? 15.189 -7.083 -14.109 1.00 89.62 205 ASP A N 1
ATOM 1720 C CA . ASP A 1 205 ? 15.774 -6.920 -15.440 1.00 89.62 205 ASP A CA 1
ATOM 1721 C C . ASP A 1 205 ? 14.873 -7.503 -16.536 1.00 89.62 205 ASP A C 1
ATOM 1723 O O . ASP A 1 205 ? 14.019 -8.362 -16.292 1.00 89.62 205 ASP A O 1
ATOM 1727 N N . ASN A 1 206 ? 15.145 -7.130 -17.791 1.00 85.38 206 ASN A N 1
ATOM 1728 C CA . ASN A 1 206 ? 14.456 -7.676 -18.967 1.00 85.38 206 ASN A CA 1
ATOM 1729 C C . ASN A 1 206 ? 14.594 -9.212 -19.092 1.00 85.38 206 ASN A C 1
ATOM 1731 O O . ASN A 1 206 ? 13.761 -9.875 -19.702 1.00 85.38 206 ASN A O 1
ATOM 1735 N N . THR A 1 207 ? 15.628 -9.810 -18.494 1.00 89.81 207 THR A N 1
ATOM 1736 C CA . THR A 1 207 ? 15.817 -11.269 -18.454 1.00 89.81 207 THR A CA 1
ATOM 1737 C C . THR A 1 207 ? 15.074 -11.937 -17.297 1.00 89.81 207 THR A C 1
ATOM 1739 O O . THR A 1 207 ? 14.622 -13.068 -17.449 1.00 89.81 207 THR A O 1
ATOM 1742 N N . ASN A 1 208 ? 14.902 -11.245 -16.166 1.00 91.75 208 ASN A N 1
ATOM 1743 C CA . ASN A 1 208 ? 14.440 -11.820 -14.896 1.00 91.75 208 ASN A CA 1
ATOM 1744 C C . ASN A 1 208 ? 13.038 -11.351 -14.469 1.00 91.75 208 ASN A C 1
ATOM 1746 O O . ASN A 1 208 ? 12.570 -11.710 -13.386 1.00 91.75 208 ASN A O 1
ATOM 1750 N N . TRP A 1 209 ? 12.346 -10.573 -15.305 1.00 88.31 209 TRP A N 1
ATOM 1751 C CA . TRP A 1 209 ? 11.050 -9.968 -14.977 1.00 88.31 209 TRP A CA 1
ATOM 1752 C C . TRP A 1 209 ? 9.999 -10.981 -14.494 1.00 88.31 209 TRP A C 1
ATOM 1754 O O . TRP A 1 209 ? 9.215 -10.681 -13.599 1.00 88.31 209 TRP A O 1
ATOM 1764 N N . HIS A 1 210 ? 10.002 -12.202 -15.033 1.00 91.00 210 HIS A N 1
ATOM 1765 C CA . HIS A 1 210 ? 9.044 -13.246 -14.666 1.00 91.00 210 HIS A CA 1
ATOM 1766 C C . HIS A 1 210 ? 9.248 -13.746 -13.227 1.00 91.00 210 HIS A C 1
ATOM 1768 O O . HIS A 1 210 ? 8.270 -13.930 -12.499 1.00 91.00 210 HIS A O 1
ATOM 1774 N N . TYR A 1 211 ? 10.500 -13.895 -12.777 1.00 93.62 211 TYR A N 1
ATOM 1775 C CA . TYR A 1 211 ? 10.802 -14.206 -11.377 1.00 93.62 211 TYR A CA 1
ATOM 1776 C C . TYR A 1 211 ? 10.435 -13.040 -10.460 1.00 93.62 211 TYR A C 1
ATOM 1778 O O . TYR A 1 211 ? 9.840 -13.258 -9.406 1.00 93.62 211 TYR A O 1
ATOM 1786 N N . ALA A 1 212 ? 10.731 -11.805 -10.876 1.00 91.19 212 ALA A N 1
ATOM 1787 C CA . ALA A 1 212 ? 10.399 -10.613 -10.103 1.00 91.19 212 ALA A CA 1
ATOM 1788 C C . ALA A 1 212 ? 8.882 -10.469 -9.893 1.00 91.19 212 ALA A C 1
ATOM 1790 O O . ALA A 1 212 ? 8.450 -10.212 -8.773 1.00 91.19 212 ALA A O 1
ATOM 1791 N N . VAL A 1 213 ? 8.065 -10.717 -10.925 1.00 90.00 213 VAL A N 1
ATOM 1792 C CA . VAL A 1 213 ? 6.594 -10.709 -10.818 1.00 90.00 213 VAL A CA 1
ATOM 1793 C C . VAL A 1 213 ? 6.100 -11.771 -9.835 1.00 90.00 213 VAL A C 1
ATOM 1795 O O . VAL A 1 213 ? 5.245 -11.479 -8.999 1.00 90.00 213 VAL A O 1
ATOM 1798 N N . LEU A 1 214 ? 6.650 -12.986 -9.888 1.00 93.19 214 LEU A N 1
ATOM 1799 C CA . LEU A 1 214 ? 6.275 -14.053 -8.958 1.00 93.19 214 LEU A CA 1
ATOM 1800 C C . LEU A 1 214 ? 6.627 -13.678 -7.513 1.00 93.19 214 LEU A C 1
ATOM 1802 O O . LEU A 1 214 ? 5.782 -13.799 -6.625 1.00 93.19 214 LEU A O 1
ATOM 1806 N N . ILE A 1 215 ? 7.842 -13.174 -7.280 1.00 94.25 215 ILE A N 1
ATOM 1807 C CA . ILE A 1 215 ? 8.295 -12.712 -5.960 1.00 94.25 215 ILE A CA 1
ATOM 1808 C C . ILE A 1 215 ? 7.418 -11.556 -5.464 1.00 94.25 215 ILE A C 1
ATOM 1810 O O . ILE A 1 215 ? 7.048 -11.538 -4.293 1.00 94.25 215 ILE A O 1
ATOM 1814 N N . LEU A 1 216 ? 7.037 -10.626 -6.343 1.00 92.12 216 LEU A N 1
ATOM 1815 C CA . LEU A 1 216 ? 6.173 -9.495 -6.014 1.00 92.12 216 LEU A CA 1
ATOM 1816 C C . LEU A 1 216 ? 4.792 -9.966 -5.540 1.00 92.12 216 LEU A C 1
ATOM 1818 O O . LEU A 1 216 ? 4.343 -9.547 -4.476 1.00 92.12 216 LEU A O 1
ATOM 1822 N N . ILE A 1 217 ? 4.160 -10.892 -6.270 1.00 91.38 217 ILE A N 1
ATOM 1823 C CA . ILE A 1 217 ? 2.871 -11.490 -5.885 1.00 91.38 217 ILE A CA 1
ATOM 1824 C C . ILE A 1 217 ? 2.989 -12.198 -4.532 1.00 91.38 217 ILE A C 1
ATOM 1826 O O . ILE A 1 217 ? 2.137 -12.014 -3.659 1.00 91.38 217 ILE A O 1
ATOM 1830 N N . LEU A 1 218 ? 4.053 -12.982 -4.338 1.00 94.81 218 LEU A N 1
ATOM 1831 C CA . LEU A 1 218 ? 4.281 -13.720 -3.098 1.00 94.81 218 LEU A CA 1
ATOM 1832 C C . LEU A 1 218 ? 4.485 -12.767 -1.910 1.00 94.81 218 LEU A C 1
ATOM 1834 O O . LEU A 1 218 ? 3.885 -12.960 -0.852 1.00 94.81 218 LEU A O 1
ATOM 1838 N N . ALA A 1 219 ? 5.262 -11.701 -2.106 1.00 93.56 219 ALA A N 1
ATOM 1839 C CA . ALA A 1 219 ? 5.491 -10.666 -1.108 1.00 93.56 219 ALA A CA 1
ATOM 1840 C C . ALA A 1 219 ? 4.197 -9.913 -0.765 1.00 93.56 219 ALA A C 1
ATOM 1842 O O . ALA A 1 219 ? 3.923 -9.695 0.413 1.00 93.56 219 ALA A O 1
ATOM 1843 N N . SER A 1 220 ? 3.371 -9.549 -1.756 1.00 91.75 220 SER A N 1
ATOM 1844 C CA . SER A 1 220 ? 2.063 -8.909 -1.528 1.00 91.75 220 SER A CA 1
ATOM 1845 C C . SER A 1 220 ? 1.117 -9.815 -0.749 1.00 91.75 220 SER A C 1
ATOM 1847 O O . SER A 1 220 ? 0.436 -9.364 0.171 1.00 91.75 220 SER A O 1
ATOM 1849 N N . PHE A 1 221 ? 1.086 -11.106 -1.081 1.00 93.06 221 PHE A N 1
ATOM 1850 C CA . PHE A 1 221 ? 0.275 -12.071 -0.349 1.00 93.06 221 PHE A CA 1
ATOM 1851 C C . PHE A 1 221 ? 0.751 -12.215 1.101 1.00 93.06 221 PHE A C 1
ATOM 1853 O O . PHE A 1 221 ? -0.064 -12.181 2.022 1.00 93.06 221 PHE A O 1
ATOM 1860 N N . GLN A 1 222 ? 2.065 -12.318 1.319 1.00 95.25 222 GLN A N 1
ATOM 1861 C CA . GLN A 1 222 ? 2.654 -12.442 2.650 1.00 95.25 222 GLN A CA 1
ATOM 1862 C C . GLN A 1 222 ? 2.355 -11.221 3.530 1.00 95.25 222 GLN A C 1
ATOM 1864 O O . GLN A 1 222 ? 1.922 -11.389 4.673 1.00 95.25 222 GLN A O 1
ATOM 1869 N N . THR A 1 223 ? 2.560 -10.000 3.022 1.00 92.75 223 THR A N 1
ATOM 1870 C CA . THR A 1 223 ? 2.295 -8.771 3.790 1.00 92.75 223 THR A CA 1
ATOM 1871 C C . THR A 1 223 ? 0.813 -8.631 4.115 1.00 92.75 223 THR A C 1
ATOM 1873 O O . THR A 1 223 ? 0.461 -8.348 5.262 1.00 92.75 223 THR A O 1
ATOM 1876 N N . GLN A 1 224 ? -0.064 -8.908 3.147 1.00 91.69 224 GLN A N 1
ATOM 1877 C CA . GLN A 1 224 ? -1.508 -8.865 3.346 1.00 91.69 224 GLN A CA 1
ATOM 1878 C C . GLN A 1 224 ? -1.967 -9.904 4.375 1.00 91.69 224 GLN A C 1
ATOM 1880 O O . GLN A 1 224 ? -2.749 -9.581 5.269 1.00 91.69 224 GLN A O 1
ATOM 1885 N N . PHE A 1 225 ? -1.472 -11.139 4.284 1.00 93.94 225 PHE A N 1
ATOM 1886 C CA . PHE A 1 225 ? -1.798 -12.196 5.239 1.00 93.94 225 PHE A CA 1
ATOM 1887 C C . PHE A 1 225 ? -1.363 -11.821 6.657 1.00 93.94 225 PHE A C 1
ATOM 1889 O O . PHE A 1 225 ? -2.146 -11.955 7.599 1.00 93.94 225 PHE A O 1
ATOM 1896 N N . PHE A 1 226 ? -0.143 -11.301 6.810 1.00 93.00 226 PHE A N 1
ATOM 1897 C CA . PHE A 1 226 ? 0.376 -10.860 8.101 1.00 93.00 226 PHE A CA 1
ATOM 1898 C C . PHE A 1 226 ? -0.508 -9.777 8.725 1.00 93.00 226 PHE A C 1
ATOM 1900 O O . PHE A 1 226 ? -0.888 -9.873 9.892 1.00 93.00 226 PHE A O 1
ATOM 1907 N N . VAL A 1 227 ? -0.896 -8.779 7.932 1.00 91.69 227 VAL A N 1
ATOM 1908 C CA . VAL A 1 227 ? -1.777 -7.704 8.383 1.00 91.69 227 VAL A CA 1
ATOM 1909 C C . VAL A 1 227 ? -3.157 -8.212 8.777 1.00 91.69 227 VAL A C 1
ATOM 1911 O O . VAL A 1 227 ? -3.647 -7.841 9.843 1.00 91.69 227 VAL A O 1
ATOM 1914 N N . LEU A 1 228 ? -3.769 -9.083 7.973 1.00 91.38 228 LEU A N 1
ATOM 1915 C CA . LEU A 1 228 ? -5.078 -9.653 8.290 1.00 91.38 228 LEU A CA 1
ATOM 1916 C C . LEU A 1 228 ? -5.030 -10.371 9.642 1.00 91.38 228 LEU A C 1
ATOM 1918 O O . LEU A 1 228 ? -5.800 -10.038 10.542 1.00 91.38 228 LEU A O 1
ATOM 1922 N N . ARG A 1 229 ? -4.044 -11.252 9.844 1.00 93.94 229 ARG A N 1
ATOM 1923 C CA . ARG A 1 229 ? -3.866 -11.970 11.114 1.00 93.94 229 ARG A CA 1
ATOM 1924 C C . ARG A 1 229 ? -3.587 -11.048 12.290 1.00 93.94 229 ARG A C 1
ATOM 1926 O O . ARG A 1 229 ? -4.126 -11.260 13.374 1.00 93.94 229 ARG A O 1
ATOM 1933 N N . PHE A 1 230 ? -2.787 -10.008 12.089 1.00 92.19 230 PHE A N 1
ATOM 1934 C CA . PHE A 1 230 ? -2.512 -9.027 13.130 1.00 92.19 230 PHE A CA 1
ATOM 1935 C C . PHE A 1 230 ? -3.775 -8.245 13.535 1.00 92.19 230 PHE A C 1
ATOM 1937 O O . PHE A 1 230 ? -4.033 -8.047 14.724 1.00 92.19 230 PHE A O 1
ATOM 1944 N N . THR A 1 231 ? -4.606 -7.846 12.568 1.00 90.06 231 THR A N 1
ATOM 1945 C CA . THR A 1 231 ? -5.872 -7.145 12.843 1.00 90.06 231 THR A CA 1
ATOM 1946 C C . THR A 1 231 ? -6.909 -8.039 13.526 1.00 90.06 231 THR A C 1
ATOM 1948 O O . THR A 1 231 ? -7.565 -7.597 14.475 1.00 90.06 231 THR A O 1
ATOM 1951 N N . GLU A 1 232 ? -7.010 -9.308 13.122 1.00 92.50 232 GLU A N 1
ATOM 1952 C CA . GLU A 1 232 ? -7.838 -10.318 13.793 1.00 92.50 232 GLU A CA 1
ATOM 1953 C C . GLU A 1 232 ? -7.388 -10.511 15.244 1.00 92.50 232 GLU A C 1
ATOM 1955 O O . GLU A 1 232 ? -8.200 -10.430 16.165 1.00 92.50 232 GLU A O 1
ATOM 1960 N N . LEU A 1 233 ? -6.080 -10.671 15.471 1.00 94.12 233 LEU A N 1
ATOM 1961 C CA . LEU A 1 233 ? -5.510 -10.832 16.807 1.00 94.12 233 LEU A CA 1
ATOM 1962 C C . LEU A 1 233 ? -5.838 -9.644 17.718 1.00 94.12 233 LEU A C 1
ATOM 1964 O O . LEU A 1 233 ? -6.232 -9.842 18.868 1.00 94.12 233 LEU A O 1
ATOM 1968 N N . ASN A 1 234 ? -5.702 -8.412 17.224 1.00 90.62 234 ASN A N 1
ATOM 1969 C CA . ASN A 1 234 ? -6.036 -7.216 18.001 1.00 90.62 234 ASN A CA 1
ATOM 1970 C C . ASN A 1 234 ? -7.531 -7.135 18.319 1.00 90.62 234 ASN A C 1
ATOM 1972 O O . ASN A 1 234 ? -7.907 -6.752 19.429 1.00 90.62 234 ASN A O 1
ATOM 1976 N N . THR A 1 235 ? -8.379 -7.546 17.378 1.00 91.56 235 THR A N 1
ATOM 1977 C CA . THR A 1 235 ? -9.829 -7.614 17.585 1.00 91.56 235 THR A CA 1
ATOM 1978 C C . THR A 1 235 ? -10.175 -8.637 18.665 1.00 91.56 235 THR A C 1
ATOM 1980 O O . THR A 1 235 ? -10.918 -8.324 19.593 1.00 91.56 235 THR A O 1
ATOM 1983 N N . HIS A 1 236 ? -9.575 -9.827 18.617 1.00 96.31 236 HIS A N 1
ATOM 1984 C CA . HIS A 1 236 ? -9.784 -10.862 19.630 1.00 96.31 236 HIS A CA 1
ATOM 1985 C C . HIS A 1 236 ? -9.285 -10.431 21.009 1.00 96.31 236 HIS A C 1
ATOM 1987 O O . HIS A 1 236 ? -10.001 -10.602 21.993 1.00 96.31 236 HIS A O 1
ATOM 1993 N N . LYS A 1 237 ? -8.103 -9.806 21.095 1.00 94.56 237 LYS A N 1
ATOM 1994 C CA . LYS A 1 237 ? -7.593 -9.244 22.356 1.00 94.56 237 LYS A CA 1
ATOM 1995 C C . LYS A 1 237 ? -8.577 -8.245 22.956 1.00 94.56 237 LYS A C 1
ATOM 1997 O O . LYS A 1 237 ? -8.867 -8.332 24.144 1.00 94.56 237 LYS A O 1
ATOM 2002 N N . LYS A 1 238 ? -9.133 -7.350 22.135 1.00 91.75 238 LYS A N 1
ATOM 2003 C CA . LYS A 1 238 ? -10.132 -6.374 22.580 1.00 91.75 238 LYS A CA 1
ATOM 2004 C C . LYS A 1 238 ? -11.385 -7.052 23.138 1.00 91.75 238 LYS A C 1
ATOM 2006 O O . LYS A 1 238 ? -11.797 -6.714 24.244 1.00 91.75 238 LYS A O 1
ATOM 2011 N N . ILE A 1 239 ? -11.937 -8.032 22.421 1.00 94.75 239 ILE A N 1
ATOM 2012 C CA . ILE A 1 239 ? -13.126 -8.783 22.858 1.00 94.75 239 ILE A CA 1
ATOM 2013 C C . ILE A 1 239 ? -12.862 -9.487 24.192 1.00 94.75 239 ILE A C 1
ATOM 2015 O O . ILE A 1 239 ? -13.664 -9.373 25.114 1.00 94.75 239 ILE A O 1
ATOM 2019 N N . ILE A 1 240 ? -11.718 -10.164 24.327 1.00 97.00 240 ILE A N 1
ATOM 2020 C CA . ILE A 1 240 ? -11.345 -10.851 25.570 1.00 97.00 240 ILE A CA 1
ATOM 2021 C C . ILE A 1 240 ? -11.236 -9.849 26.720 1.00 97.00 240 ILE A C 1
ATOM 2023 O O . ILE A 1 240 ? -11.805 -10.080 27.783 1.00 97.00 240 ILE A O 1
ATOM 2027 N N . THR A 1 241 ? -10.554 -8.718 26.518 1.00 95.19 241 THR A N 1
ATOM 2028 C CA . THR A 1 241 ? -10.434 -7.701 27.572 1.00 95.19 241 THR A CA 1
ATOM 2029 C C . THR A 1 241 ? -11.792 -7.136 27.977 1.00 95.19 241 THR A C 1
ATOM 2031 O O . THR A 1 241 ? -12.058 -6.998 29.166 1.00 95.19 241 THR A O 1
ATOM 2034 N N . GLU A 1 242 ? -12.680 -6.869 27.018 1.00 94.50 242 GLU A N 1
ATOM 2035 C CA . GLU A 1 242 ? -14.037 -6.385 27.282 1.00 94.50 242 GLU A CA 1
ATOM 2036 C C . GLU A 1 242 ? -14.857 -7.407 28.081 1.00 94.50 242 GLU A C 1
ATOM 2038 O O . GLU A 1 242 ? -15.513 -7.043 29.057 1.00 94.50 242 GLU A O 1
ATOM 2043 N N . GLN A 1 243 ? -14.747 -8.692 27.734 1.00 95.38 243 GLN A N 1
ATOM 2044 C CA . GLN A 1 243 ? -15.398 -9.789 28.446 1.00 95.38 243 GLN A CA 1
ATOM 2045 C C . GLN A 1 243 ? -14.893 -9.904 29.892 1.00 95.38 243 GLN A C 1
ATOM 2047 O O . GLN A 1 243 ? -15.703 -9.990 30.813 1.00 95.38 243 GLN A O 1
ATOM 2052 N N . VAL A 1 244 ? -13.573 -9.847 30.100 1.00 97.19 244 VAL A N 1
ATOM 2053 C CA . VAL A 1 244 ? -12.949 -9.912 31.433 1.00 97.19 244 VAL A CA 1
ATOM 2054 C C . VAL A 1 244 ? -13.379 -8.724 32.293 1.00 97.19 244 VAL A C 1
ATOM 2056 O O . VAL A 1 244 ? -13.747 -8.907 33.452 1.00 97.19 244 VAL A O 1
ATOM 2059 N N . TYR A 1 245 ? -13.396 -7.508 31.737 1.00 95.25 245 TYR A N 1
ATOM 2060 C CA . TYR A 1 245 ? -13.886 -6.332 32.461 1.00 95.25 245 TYR A CA 1
ATOM 2061 C C . TYR A 1 245 ? -15.373 -6.438 32.798 1.00 95.25 245 TYR A C 1
ATOM 2063 O O . TYR A 1 245 ? -15.786 -6.033 33.886 1.00 95.25 245 TYR A O 1
ATOM 2071 N N . ASN A 1 246 ? -16.185 -6.986 31.894 1.00 94.44 246 ASN A N 1
ATOM 2072 C CA . ASN A 1 246 ? -17.601 -7.209 32.147 1.00 94.44 246 ASN A CA 1
ATOM 2073 C C . ASN A 1 246 ? -17.815 -8.234 33.271 1.00 94.44 246 ASN A C 1
ATOM 2075 O O . ASN A 1 246 ? -18.551 -7.957 34.217 1.00 94.44 246 ASN A O 1
ATOM 2079 N N . GLU A 1 247 ? -17.126 -9.375 33.224 1.00 93.94 247 GLU A N 1
ATOM 2080 C CA . GLU A 1 247 ? -17.189 -10.390 34.277 1.00 93.94 247 GLU A CA 1
ATOM 2081 C C . GLU A 1 247 ? -16.742 -9.815 35.623 1.00 93.94 247 GLU A C 1
ATOM 2083 O O . GLU A 1 247 ? -17.475 -9.922 36.607 1.00 93.94 247 GLU A O 1
ATOM 2088 N N . TYR A 1 248 ? -15.615 -9.101 35.651 1.00 95.19 248 TYR A N 1
ATOM 2089 C CA . TYR A 1 248 ? -15.124 -8.428 36.849 1.00 95.19 248 TYR A CA 1
ATOM 2090 C C . TYR A 1 248 ? -16.164 -7.460 37.434 1.00 95.19 248 TYR A C 1
ATOM 2092 O O . TYR A 1 248 ? -16.467 -7.502 38.628 1.00 95.19 248 TYR A O 1
ATOM 2100 N N . ASN A 1 249 ? -16.772 -6.624 36.588 1.00 93.88 249 ASN A N 1
ATOM 2101 C CA . ASN A 1 249 ? -17.787 -5.669 37.021 1.00 93.88 249 ASN A CA 1
ATOM 2102 C C . ASN A 1 249 ? -19.045 -6.360 37.558 1.00 93.88 249 ASN A C 1
ATOM 2104 O O . ASN A 1 249 ? -19.595 -5.919 38.563 1.00 93.88 249 ASN A O 1
ATOM 2108 N N . THR A 1 250 ? -19.500 -7.437 36.917 1.00 91.06 250 THR A N 1
ATOM 2109 C CA . THR A 1 250 ? -20.706 -8.164 37.348 1.00 91.06 250 THR A CA 1
ATOM 2110 C C . THR A 1 250 ? -20.496 -9.008 38.605 1.00 91.06 250 THR A C 1
ATOM 2112 O O . THR A 1 250 ? -21.431 -9.160 39.391 1.00 91.06 250 THR A O 1
ATOM 2115 N N . SER A 1 251 ? -19.289 -9.536 38.811 1.00 90.81 251 SER A N 1
ATOM 2116 C CA . SER A 1 251 ? -18.973 -10.426 39.931 1.00 90.81 251 SER A CA 1
ATOM 2117 C C . SER A 1 251 ? -18.490 -9.673 41.168 1.00 90.81 251 SER A C 1
ATOM 2119 O O . SER A 1 251 ? -18.894 -10.017 42.276 1.00 90.81 251 SER A O 1
ATOM 2121 N N . PHE A 1 252 ? -17.653 -8.643 40.999 1.00 92.38 252 PHE A N 1
ATOM 2122 C CA . PHE A 1 252 ? -16.960 -7.987 42.116 1.00 92.38 252 PHE A CA 1
ATOM 2123 C C . PHE A 1 252 ? -17.434 -6.561 42.387 1.00 92.38 252 PHE A C 1
ATOM 2125 O O . PHE A 1 252 ? -17.534 -6.168 43.545 1.00 92.38 252 PHE A O 1
ATOM 2132 N N . VAL A 1 253 ? -17.723 -5.775 41.346 1.00 91.38 253 VAL A N 1
ATOM 2133 C CA . VAL A 1 253 ? -18.045 -4.344 41.519 1.00 91.38 253 VAL A CA 1
ATOM 2134 C C . VAL A 1 253 ? -19.532 -4.131 41.794 1.00 91.38 253 VAL A C 1
ATOM 2136 O O . VAL A 1 253 ? -19.900 -3.396 42.707 1.00 91.38 253 VAL A O 1
ATOM 2139 N N . TYR A 1 254 ? -20.390 -4.798 41.025 1.00 90.81 254 TYR A N 1
ATOM 2140 C CA . TYR A 1 254 ? -21.845 -4.729 41.140 1.00 90.81 254 TYR A CA 1
ATOM 2141 C C . TYR A 1 254 ? -22.430 -6.132 41.328 1.00 90.81 254 TYR A C 1
ATOM 2143 O O . TYR A 1 254 ? -23.208 -6.591 40.480 1.00 90.81 254 TYR A O 1
ATOM 2151 N N . PRO A 1 255 ? -22.062 -6.836 42.417 1.00 86.44 255 PRO A N 1
ATOM 2152 C CA . PRO A 1 255 ? -22.605 -8.155 42.676 1.00 86.44 255 PRO A CA 1
ATOM 2153 C C . PRO A 1 255 ? -24.128 -8.058 42.762 1.00 86.44 255 PRO A C 1
ATOM 2155 O O . PRO A 1 255 ? -24.690 -7.169 43.409 1.00 86.44 255 PRO A O 1
ATOM 2158 N N . ARG A 1 256 ? -24.826 -8.985 42.103 1.00 80.81 256 ARG A N 1
ATOM 2159 C CA . ARG A 1 256 ? -26.279 -9.103 42.253 1.00 80.81 256 ARG A CA 1
ATOM 2160 C C . ARG A 1 256 ? -26.577 -9.519 43.694 1.00 80.81 256 ARG A C 1
ATOM 2162 O O . ARG A 1 256 ? -26.477 -10.697 44.018 1.00 80.81 256 ARG A O 1
ATOM 2169 N N . LEU A 1 257 ? -26.964 -8.553 44.528 1.00 82.25 257 LEU A N 1
ATOM 2170 C CA . LEU A 1 257 ? -27.268 -8.758 45.953 1.00 82.25 257 LEU A CA 1
ATOM 2171 C C . LEU A 1 257 ? -28.350 -9.826 46.185 1.00 82.25 257 LEU A C 1
ATOM 2173 O O . LEU A 1 257 ? -28.324 -10.520 47.193 1.00 82.25 257 LEU A O 1
ATOM 2177 N N . PHE A 1 258 ? -29.259 -10.003 45.223 1.00 80.50 258 PHE A N 1
ATOM 2178 C CA . PHE A 1 258 ? -30.305 -11.023 45.257 1.00 80.50 258 PHE A CA 1
ATOM 2179 C C . PHE A 1 258 ? -30.121 -12.005 44.102 1.00 80.50 258 PHE A C 1
ATOM 2181 O O . PHE A 1 258 ? -30.853 -11.988 43.107 1.00 80.50 258 PHE A O 1
ATOM 2188 N N . LYS A 1 259 ? -29.104 -12.865 44.200 1.00 79.50 259 LYS A N 1
ATOM 2189 C CA . LYS A 1 259 ? -29.019 -14.031 43.319 1.00 79.50 259 LYS A CA 1
ATOM 2190 C C . LYS A 1 259 ? -30.170 -14.961 43.696 1.00 79.50 259 LYS A C 1
ATOM 2192 O O . LYS A 1 259 ? -30.196 -15.476 44.804 1.00 79.50 259 LYS A O 1
ATOM 2197 N N . LYS A 1 260 ? -31.123 -15.165 42.782 1.00 80.50 260 LYS A N 1
ATOM 2198 C CA . LYS A 1 260 ? -32.197 -16.152 42.952 1.00 80.50 260 LYS A CA 1
ATOM 2199 C C . LYS A 1 260 ? -31.567 -17.546 42.999 1.00 80.50 260 LYS A C 1
ATOM 2201 O O . LYS A 1 260 ? -31.334 -18.156 41.957 1.00 80.50 260 LYS A O 1
ATOM 2206 N N . THR A 1 261 ? -31.213 -18.009 44.188 1.00 84.25 261 THR A N 1
ATOM 2207 C CA . THR A 1 261 ? -30.834 -19.396 44.433 1.00 84.25 261 THR A CA 1
ATOM 2208 C C . THR A 1 261 ? -32.109 -20.222 44.460 1.00 84.25 261 THR A C 1
ATOM 2210 O O . THR A 1 261 ? -33.128 -19.802 45.002 1.00 84.25 261 THR A O 1
ATOM 2213 N N . ARG A 1 262 ? -32.086 -21.373 43.790 1.00 86.44 262 ARG A N 1
ATOM 2214 C CA . ARG A 1 262 ? -33.112 -22.387 44.004 1.00 86.44 262 ARG A CA 1
ATOM 2215 C C . ARG A 1 262 ? -32.737 -23.090 45.298 1.00 86.44 262 ARG A C 1
ATOM 2217 O O . ARG A 1 262 ? -31.619 -23.592 45.385 1.00 86.44 262 ARG A O 1
ATOM 2224 N N . ASP A 1 263 ? -33.652 -23.123 46.253 1.00 80.38 263 ASP A N 1
ATOM 2225 C CA . ASP A 1 263 ? -33.464 -23.920 47.457 1.00 80.38 263 ASP A CA 1
ATOM 2226 C C . ASP A 1 263 ? -33.438 -25.388 47.035 1.00 80.38 263 ASP A C 1
ATOM 2228 O O . ASP A 1 263 ? -34.424 -25.942 46.539 1.00 80.38 263 ASP A O 1
ATOM 2232 N N . VAL A 1 264 ? -32.257 -25.990 47.122 1.00 79.44 264 VAL A N 1
ATOM 2233 C CA . VAL A 1 264 ? -32.091 -27.432 46.993 1.00 79.44 264 VAL A CA 1
ATOM 2234 C C . VAL A 1 264 ? -32.102 -27.948 48.418 1.00 79.44 264 VAL A C 1
ATOM 2236 O O . VAL A 1 264 ? -31.090 -27.884 49.110 1.00 79.44 264 VAL A O 1
ATOM 2239 N N . ALA A 1 265 ? -33.271 -28.387 48.878 1.00 79.06 265 ALA A N 1
ATOM 2240 C CA . ALA A 1 265 ? -33.347 -29.171 50.097 1.00 79.06 265 ALA A CA 1
ATOM 2241 C C . ALA A 1 265 ? -32.622 -30.494 49.824 1.00 79.06 265 ALA A C 1
ATOM 2243 O O . ALA A 1 265 ? -33.060 -31.288 48.993 1.00 79.06 265 ALA A O 1
ATOM 2244 N N . THR A 1 266 ? -31.470 -30.695 50.456 1.00 66.88 266 THR A N 1
ATOM 2245 C CA . THR A 1 266 ? -30.847 -32.012 50.547 1.00 66.88 266 THR A CA 1
ATOM 2246 C C . THR A 1 266 ? -31.559 -32.757 51.660 1.00 66.88 266 THR A C 1
ATOM 2248 O O . THR A 1 266 ? -31.302 -32.516 52.837 1.00 66.88 266 THR A O 1
ATOM 2251 N N . GLU A 1 267 ? -32.498 -33.612 51.281 1.00 74.25 267 GLU A N 1
ATOM 2252 C CA . GLU A 1 267 ? -33.049 -34.609 52.184 1.00 74.25 267 GLU A CA 1
ATOM 2253 C C . GLU A 1 267 ? -31.957 -35.665 52.390 1.00 74.25 267 GLU A C 1
ATOM 2255 O O . GLU A 1 267 ? -31.614 -36.413 51.476 1.00 74.25 267 GLU A O 1
ATOM 2260 N N . THR A 1 268 ? -31.311 -35.654 53.556 1.00 65.12 268 THR A N 1
ATOM 2261 C CA . THR A 1 268 ? -30.551 -36.816 54.017 1.00 65.12 268 THR A CA 1
ATOM 2262 C C . THR A 1 268 ? -31.580 -37.834 54.476 1.00 65.12 268 THR A C 1
ATOM 2264 O O . THR A 1 268 ? -32.074 -37.751 55.601 1.00 65.12 268 THR A O 1
ATOM 2267 N N . GLU A 1 269 ? -31.956 -38.734 53.574 1.00 62.50 269 GLU A N 1
ATOM 2268 C CA . GLU A 1 269 ? -32.681 -39.949 53.921 1.00 62.50 269 GLU A CA 1
ATOM 2269 C C . GLU A 1 269 ? -31.796 -40.719 54.912 1.00 62.50 269 GLU A C 1
ATOM 2271 O O . GLU A 1 269 ? -30.758 -41.272 54.551 1.00 62.50 269 GLU A O 1
ATOM 2276 N N . ASN A 1 270 ? -32.145 -40.655 56.198 1.00 59.41 270 ASN A N 1
ATOM 2277 C CA . ASN A 1 270 ? -31.547 -41.484 57.239 1.00 59.41 270 ASN A CA 1
ATOM 2278 C C . ASN A 1 270 ? -32.139 -42.903 57.143 1.00 59.41 270 ASN A C 1
ATOM 2280 O O . ASN A 1 270 ? -32.675 -43.401 58.130 1.00 59.41 270 ASN A O 1
ATOM 2284 N N . ASP A 1 271 ? -32.072 -43.540 55.974 1.00 59.31 271 ASP A N 1
ATOM 2285 C CA . ASP A 1 271 ? -32.344 -44.972 55.843 1.00 59.31 271 ASP A CA 1
ATOM 2286 C C . ASP A 1 271 ? -31.014 -45.709 55.943 1.00 59.31 271 ASP A C 1
ATOM 2288 O O . ASP A 1 271 ? -30.228 -45.760 55.002 1.00 59.31 271 ASP A O 1
ATOM 2292 N N . ASP A 1 272 ? -30.723 -46.140 57.172 1.00 53.91 272 ASP A N 1
ATOM 2293 C CA . ASP A 1 272 ? -30.148 -47.449 57.512 1.00 53.91 272 ASP A CA 1
ATOM 2294 C C . ASP A 1 272 ? -29.381 -47.376 58.840 1.00 53.91 272 ASP A C 1
ATOM 2296 O O . ASP A 1 272 ? -28.151 -47.390 58.888 1.00 53.91 272 ASP A O 1
ATOM 2300 N N . MET A 1 273 ? -30.112 -47.337 59.964 1.00 53.72 273 MET A N 1
ATOM 2301 C CA . MET A 1 273 ? -29.609 -47.940 61.211 1.00 53.72 273 MET A CA 1
ATOM 2302 C C . MET A 1 273 ? -30.703 -48.306 62.230 1.00 53.72 273 MET A C 1
ATOM 2304 O O . MET A 1 273 ? -30.528 -48.127 63.430 1.00 53.72 273 MET A O 1
ATOM 2308 N N . LEU A 1 274 ? -31.833 -48.867 61.785 1.00 51.44 274 LEU A N 1
ATOM 2309 C CA . LEU A 1 274 ? -32.760 -49.575 62.680 1.00 51.44 274 LEU A CA 1
ATOM 2310 C C . LEU A 1 274 ? -33.282 -50.855 62.017 1.00 51.44 274 LEU A C 1
ATOM 2312 O O . LEU A 1 274 ? -34.454 -50.968 61.673 1.00 51.44 274 LEU A O 1
ATOM 2316 N N . ILE A 1 275 ? -32.400 -51.847 61.867 1.00 54.72 275 ILE A N 1
ATOM 2317 C CA . ILE A 1 275 ? -32.821 -53.241 61.698 1.00 54.72 275 ILE A CA 1
ATOM 2318 C C . ILE A 1 275 ? -32.577 -53.986 63.008 1.00 54.72 275 ILE A C 1
ATOM 2320 O O . ILE A 1 275 ? -31.484 -53.974 63.569 1.00 54.72 275 ILE A O 1
ATOM 2324 N N . SER A 1 276 ? -33.627 -54.697 63.412 1.00 50.72 276 SER A N 1
ATOM 2325 C CA . SER A 1 276 ? -33.758 -55.612 64.543 1.00 50.72 276 SER A CA 1
ATOM 2326 C C . SER A 1 276 ? -33.939 -54.940 65.902 1.00 50.72 276 SER A C 1
ATOM 2328 O O . SER A 1 276 ? -32.999 -54.623 66.615 1.00 50.72 276 SER A O 1
ATOM 2330 N N . LEU A 1 277 ? -35.196 -54.780 66.299 1.00 53.19 277 LEU A N 1
ATOM 2331 C CA . LEU A 1 277 ? -35.795 -55.682 67.278 1.00 53.19 277 LEU A CA 1
ATOM 2332 C C . LEU A 1 277 ? -37.313 -55.482 67.264 1.00 53.19 277 LEU A C 1
ATOM 2334 O O . LEU A 1 277 ? -37.805 -54.369 67.111 1.00 53.19 277 LEU A O 1
ATOM 2338 N N . ASN A 1 278 ? -38.016 -56.578 67.530 1.00 48.34 278 ASN A N 1
ATOM 2339 C CA . ASN A 1 278 ? -39.408 -56.618 67.960 1.00 48.34 278 ASN A CA 1
ATOM 2340 C C . ASN A 1 278 ? -40.482 -56.773 66.877 1.00 48.34 278 ASN A C 1
ATOM 2342 O O . ASN A 1 278 ? -41.401 -55.970 66.734 1.00 48.34 278 ASN A O 1
ATOM 2346 N N . ASP A 1 279 ? -40.411 -57.919 66.209 1.00 43.72 279 ASP A N 1
ATOM 2347 C CA . ASP A 1 279 ? -41.609 -58.624 65.779 1.00 43.72 279 ASP A CA 1
ATOM 2348 C C . ASP A 1 279 ? -42.049 -59.539 66.937 1.00 43.72 279 ASP A C 1
ATOM 2350 O O . ASP A 1 279 ? -41.340 -60.489 67.266 1.00 43.72 279 ASP A O 1
ATOM 2354 N N . GLN A 1 280 ? -43.137 -59.185 67.628 1.00 44.88 280 GLN A N 1
ATOM 2355 C CA . GLN A 1 280 ? -44.231 -60.091 68.008 1.00 44.88 280 GLN A CA 1
ATOM 2356 C C . GLN A 1 280 ? -45.153 -59.506 69.090 1.00 44.88 280 GLN A C 1
ATOM 2358 O O . GLN A 1 280 ? -44.766 -59.234 70.225 1.00 44.88 280 GLN A O 1
ATOM 2363 N N . SER A 1 281 ? -46.436 -59.545 68.732 1.00 45.09 281 SER A N 1
ATOM 2364 C CA . SER A 1 281 ? -47.608 -59.748 69.584 1.00 45.09 281 SER A CA 1
ATOM 2365 C C . SER A 1 281 ? -48.298 -58.529 70.215 1.00 45.09 281 SER A C 1
ATOM 2367 O O . SER A 1 281 ? -47.758 -57.810 71.045 1.00 45.09 281 SER A O 1
ATOM 2369 N N . ASN A 1 282 ? -49.595 -58.459 69.887 1.00 40.47 282 ASN A N 1
ATOM 2370 C CA . ASN A 1 282 ? -50.697 -58.018 70.743 1.00 40.47 282 ASN A CA 1
ATOM 2371 C C . ASN A 1 282 ? -50.854 -56.510 70.994 1.00 40.47 282 ASN A C 1
ATOM 2373 O O . ASN A 1 282 ? -50.267 -55.959 71.914 1.00 40.47 282 ASN A O 1
ATOM 2377 N N . LEU A 1 283 ? -51.820 -55.878 70.316 1.00 44.12 283 LEU A N 1
ATOM 2378 C CA . LEU A 1 283 ? -53.178 -55.693 70.860 1.00 44.12 283 LEU A CA 1
ATOM 2379 C C . LEU A 1 283 ? -54.032 -54.799 69.953 1.00 44.12 283 LEU A C 1
ATOM 2381 O O . LEU A 1 283 ? -53.590 -53.799 69.400 1.00 44.12 283 LEU A O 1
ATOM 2385 N N . ASN A 1 284 ? -55.289 -55.214 69.844 1.00 46.50 284 ASN A N 1
ATOM 2386 C CA . ASN A 1 284 ? -56.396 -54.576 69.148 1.00 46.50 284 ASN A CA 1
ATOM 2387 C C . ASN A 1 284 ? -56.512 -53.075 69.448 1.00 46.50 284 ASN A C 1
ATOM 2389 O O . ASN A 1 284 ? -56.536 -52.708 70.619 1.00 46.50 284 ASN A O 1
ATOM 2393 N N . PHE A 1 285 ? -56.797 -52.249 68.437 1.00 40.31 285 PHE A N 1
ATOM 2394 C CA . PHE A 1 285 ? -57.805 -51.208 68.627 1.00 40.31 285 PHE A CA 1
ATOM 2395 C C . PHE A 1 285 ? -58.576 -50.892 67.344 1.00 40.31 285 PHE A C 1
ATOM 2397 O O . PHE A 1 285 ? -58.061 -50.866 66.231 1.00 40.31 285 PHE A O 1
ATOM 2404 N N . ILE A 1 286 ? -59.865 -50.735 67.591 1.00 40.12 286 ILE A N 1
ATOM 2405 C CA . ILE A 1 286 ? -61.016 -50.625 66.713 1.00 40.12 286 ILE A CA 1
ATOM 2406 C C . ILE A 1 286 ? -60.938 -49.428 65.749 1.00 40.12 286 ILE A C 1
ATOM 2408 O O . ILE A 1 286 ? -60.542 -48.325 66.104 1.00 40.12 286 ILE A O 1
ATOM 2412 N N . GLN A 1 287 ? -61.392 -49.721 64.532 1.00 46.56 287 GLN A N 1
ATOM 2413 C CA . GLN A 1 287 ? -62.043 -48.882 63.524 1.00 46.56 287 GLN A CA 1
ATOM 2414 C C . GLN A 1 287 ? -62.622 -47.515 63.968 1.00 46.56 287 GLN A C 1
ATOM 2416 O O . GLN A 1 287 ? -63.268 -47.398 65.003 1.00 46.56 287 GLN A O 1
ATOM 2421 N N . ASN A 1 288 ? -62.575 -46.577 63.013 1.00 41.69 288 ASN A N 1
ATOM 2422 C CA . ASN A 1 288 ? -63.427 -45.388 62.823 1.00 41.69 288 ASN A CA 1
ATOM 2423 C C . ASN A 1 288 ? -62.923 -44.047 63.384 1.00 41.69 288 ASN A C 1
ATOM 2425 O O . ASN A 1 288 ? -63.045 -43.750 64.568 1.00 41.69 288 ASN A O 1
ATOM 2429 N N . SER A 1 289 ? -62.506 -43.160 62.478 1.00 40.69 289 SER A N 1
ATOM 2430 C CA . SER A 1 289 ? -63.163 -41.853 62.306 1.00 40.69 289 SER A CA 1
ATOM 2431 C C . SER A 1 289 ? -62.620 -41.100 61.084 1.00 40.69 289 SER A C 1
ATOM 2433 O O . SER A 1 289 ? -61.424 -40.907 60.896 1.00 40.69 289 SER A O 1
ATOM 2435 N N . ASP A 1 290 ? -63.570 -40.758 60.223 1.00 49.72 290 ASP A N 1
ATOM 2436 C CA . ASP A 1 290 ? -63.655 -39.663 59.258 1.00 49.72 290 ASP A CA 1
ATOM 2437 C C . ASP A 1 290 ? -62.470 -38.693 59.110 1.00 49.72 290 ASP A C 1
ATOM 2439 O O . ASP A 1 290 ? -62.141 -37.912 60.001 1.00 49.72 290 ASP A O 1
ATOM 2443 N N . SER A 1 291 ? -61.945 -38.608 57.883 1.00 48.28 291 SER A N 1
ATOM 2444 C CA . SER A 1 291 ? -61.402 -37.362 57.323 1.00 48.28 291 SER A CA 1
ATOM 2445 C C . SER A 1 291 ? -61.340 -37.421 55.793 1.00 48.28 291 SER A C 1
ATOM 2447 O O . SER A 1 291 ? -60.592 -38.229 55.241 1.00 48.28 291 SER A O 1
ATOM 2449 N N . PRO A 1 292 ? -62.060 -36.545 55.065 1.00 51.50 292 PRO A N 1
ATOM 2450 C CA . PRO A 1 292 ? -61.870 -36.360 53.640 1.00 51.50 292 PRO A CA 1
ATOM 2451 C C . PRO A 1 292 ? -60.950 -35.157 53.406 1.00 51.50 292 PRO A C 1
ATOM 2453 O O . PRO A 1 292 ? -61.401 -34.071 53.053 1.00 51.50 292 PRO A O 1
ATOM 2456 N N . HIS A 1 293 ? -59.640 -35.350 53.534 1.00 45.53 293 HIS A N 1
ATOM 2457 C CA . HIS A 1 293 ? -58.681 -34.463 52.879 1.00 45.53 293 HIS A CA 1
ATOM 2458 C C . HIS A 1 293 ? -57.869 -35.260 51.866 1.00 45.53 293 HIS A C 1
ATOM 2460 O O . HIS A 1 293 ? -56.787 -35.772 52.129 1.00 45.53 293 HIS A O 1
ATOM 2466 N N . ARG A 1 294 ? -58.454 -35.344 50.664 1.00 39.53 294 ARG A N 1
ATOM 2467 C CA . ARG A 1 294 ? -57.749 -35.586 49.405 1.00 39.53 294 ARG A CA 1
ATOM 2468 C C . ARG A 1 294 ? -56.563 -34.621 49.306 1.00 39.53 294 ARG A C 1
ATOM 2470 O O . ARG A 1 294 ? -56.732 -33.484 48.874 1.00 39.53 294 ARG A O 1
ATOM 2477 N N . PHE A 1 295 ? -55.367 -35.102 49.612 1.00 45.31 295 PHE A N 1
ATOM 2478 C CA . PHE A 1 295 ? -54.158 -34.636 48.947 1.00 45.31 295 PHE A CA 1
ATOM 2479 C C . PHE A 1 295 ? -53.793 -35.673 47.895 1.00 45.31 295 PHE A C 1
ATOM 2481 O O . PHE A 1 295 ? -53.258 -36.739 48.182 1.00 45.31 295 PHE A O 1
ATOM 2488 N N . ASN A 1 296 ? -54.168 -35.361 46.657 1.00 43.06 296 ASN A N 1
ATOM 2489 C CA . ASN A 1 296 ? -53.748 -36.117 45.495 1.00 43.06 296 ASN A CA 1
ATOM 2490 C C . ASN A 1 296 ? -52.227 -35.976 45.328 1.00 43.06 296 ASN A C 1
ATOM 2492 O O . ASN A 1 296 ? -51.720 -34.886 45.084 1.00 43.06 296 ASN A O 1
ATOM 2496 N N . ASN A 1 297 ? -51.552 -37.120 45.393 1.00 41.53 297 ASN A N 1
ATOM 2497 C CA . ASN A 1 297 ? -50.473 -37.542 44.504 1.00 41.53 297 ASN A CA 1
ATOM 2498 C C . ASN A 1 297 ? -49.311 -36.557 44.306 1.00 41.53 297 ASN A C 1
ATOM 2500 O O . ASN A 1 297 ? -49.152 -35.963 43.238 1.00 41.53 297 ASN A O 1
ATOM 2504 N N . ILE A 1 298 ? -48.397 -36.525 45.275 1.00 44.41 298 ILE A N 1
ATOM 2505 C CA . ILE A 1 298 ? -46.992 -36.234 44.980 1.00 44.41 298 ILE A CA 1
ATOM 2506 C C . ILE A 1 298 ? -46.419 -37.500 44.340 1.00 44.41 298 ILE A C 1
ATOM 2508 O O . ILE A 1 298 ? -46.064 -38.464 45.010 1.00 44.41 298 ILE A O 1
ATOM 2512 N N . THR A 1 299 ? -46.392 -37.526 43.009 1.00 44.50 299 THR A N 1
ATOM 2513 C CA . THR A 1 299 ? -45.612 -38.527 42.278 1.00 44.50 299 THR A CA 1
ATOM 2514 C C . THR A 1 299 ? -44.149 -38.141 42.429 1.00 44.50 299 THR A C 1
ATOM 2516 O O . THR A 1 299 ? -43.685 -37.196 41.786 1.00 44.50 299 THR A O 1
ATOM 2519 N N . ILE A 1 300 ? -43.435 -38.854 43.295 1.00 46.03 300 ILE A N 1
ATOM 2520 C CA . ILE A 1 300 ? -41.977 -38.828 43.362 1.00 46.03 300 ILE A CA 1
ATOM 2521 C C . ILE A 1 300 ? -41.481 -39.335 42.005 1.00 46.03 300 ILE A C 1
ATOM 2523 O O . ILE A 1 300 ? -41.488 -40.531 41.715 1.00 46.03 300 ILE A O 1
ATOM 2527 N N . ARG A 1 301 ? -41.131 -38.407 41.110 1.00 42.38 301 ARG A N 1
ATOM 2528 C CA . ARG A 1 301 ? -40.381 -38.745 39.903 1.00 42.38 301 ARG A CA 1
ATOM 2529 C C . ARG A 1 301 ? -38.965 -39.078 40.344 1.00 42.38 301 ARG A C 1
ATOM 2531 O O . ARG A 1 301 ? -38.243 -38.195 40.799 1.00 42.38 301 ARG A O 1
ATOM 2538 N N . GLN A 1 302 ? -38.598 -40.344 40.177 1.00 47.91 302 GLN A N 1
ATOM 2539 C CA . GLN A 1 302 ? -37.214 -40.797 40.228 1.00 47.91 302 GLN A CA 1
ATOM 2540 C C . GLN A 1 302 ? -36.315 -39.862 39.400 1.00 47.91 302 GLN A C 1
ATOM 2542 O O . GLN A 1 302 ? -36.716 -39.454 38.301 1.00 47.91 302 GLN A O 1
ATOM 2547 N N . PRO A 1 303 ? -35.101 -39.534 39.872 1.00 44.72 303 PRO A N 1
ATOM 2548 C CA . PRO A 1 303 ? -34.118 -38.864 39.043 1.00 44.72 303 PRO A CA 1
ATOM 2549 C C . PRO A 1 303 ? -33.666 -39.846 37.958 1.00 44.72 303 PRO A C 1
ATOM 2551 O O . PRO A 1 303 ? -32.829 -40.719 38.174 1.00 44.72 303 PRO A O 1
ATOM 2554 N N . SER A 1 304 ? -34.255 -39.717 36.771 1.00 45.94 304 SER A N 1
ATOM 2555 C CA . SER A 1 304 ? -33.736 -40.343 35.562 1.00 45.94 304 SER A CA 1
ATOM 2556 C C . SER A 1 304 ? -32.300 -39.875 35.343 1.00 45.94 304 SER A C 1
ATOM 2558 O O . SER A 1 304 ? -32.023 -38.675 35.409 1.00 45.94 304 SER A O 1
ATOM 2560 N N . ALA A 1 305 ? -31.431 -40.849 35.089 1.00 46.31 305 ALA A N 1
ATOM 2561 C CA . ALA A 1 305 ? -30.019 -40.726 34.775 1.00 46.31 305 ALA A CA 1
ATOM 2562 C C . ALA A 1 305 ? -29.634 -39.423 34.055 1.00 46.31 305 ALA A C 1
ATOM 2564 O O . ALA A 1 305 ? -30.242 -39.021 33.064 1.00 46.31 305 ALA A O 1
ATOM 2565 N N . ILE A 1 306 ? -28.566 -38.808 34.559 1.00 49.53 306 ILE A N 1
ATOM 2566 C CA . ILE A 1 306 ? -27.851 -37.692 33.942 1.00 49.53 306 ILE A CA 1
ATOM 2567 C C . ILE A 1 306 ? -27.458 -38.099 32.509 1.00 49.53 306 ILE A C 1
ATOM 2569 O O . ILE A 1 306 ? -26.682 -39.047 32.354 1.00 49.53 306 ILE A O 1
ATOM 2573 N N . PRO A 1 307 ? -27.937 -37.406 31.459 1.00 39.59 307 PRO A N 1
ATOM 2574 C CA . PRO A 1 307 ? -27.420 -37.590 30.111 1.00 39.59 307 PRO A CA 1
ATOM 2575 C C . PRO A 1 307 ? -25.961 -37.136 30.075 1.00 39.59 307 PRO A C 1
ATOM 2577 O O . PRO A 1 307 ? -25.623 -36.011 30.448 1.00 39.59 307 PRO A O 1
ATOM 2580 N N . ARG A 1 308 ? -25.082 -38.036 29.646 1.00 46.75 308 ARG A N 1
ATOM 2581 C CA . ARG A 1 308 ? -23.631 -37.850 29.579 1.00 46.75 308 ARG A CA 1
ATOM 2582 C C . ARG A 1 308 ? -23.223 -37.165 28.263 1.00 46.75 308 ARG A C 1
ATOM 2584 O O . ARG A 1 308 ? -22.275 -37.604 27.629 1.00 46.75 308 ARG A O 1
ATOM 2591 N N . ASP A 1 309 ? -23.907 -36.081 27.887 1.00 40.62 309 ASP A N 1
ATOM 2592 C CA . ASP A 1 309 ? -23.798 -35.455 26.553 1.00 40.62 309 ASP A CA 1
ATOM 2593 C C . ASP A 1 309 ? -23.203 -34.029 26.570 1.00 40.62 309 ASP A C 1
ATOM 2595 O O . ASP A 1 309 ? -23.595 -33.168 25.788 1.00 40.62 309 ASP A O 1
ATOM 2599 N N . TYR A 1 310 ? -22.227 -33.747 27.442 1.00 44.41 310 TYR A N 1
ATOM 2600 C CA . TYR A 1 310 ? -21.548 -32.434 27.483 1.00 44.41 310 TYR A CA 1
ATOM 2601 C C . TYR A 1 310 ? -20.066 -32.463 27.078 1.00 44.41 310 TYR A C 1
ATOM 2603 O O . TYR A 1 310 ? -19.292 -31.630 27.546 1.00 44.41 310 TYR A O 1
ATOM 2611 N N . LEU A 1 311 ? -19.638 -33.394 26.217 1.00 46.19 311 LEU A N 1
ATOM 2612 C CA . LEU A 1 311 ? -18.232 -33.453 25.779 1.00 46.19 311 LEU A CA 1
ATOM 2613 C C . LEU A 1 311 ? -17.982 -33.596 24.272 1.00 46.19 311 LEU A C 1
ATOM 2615 O O . LEU A 1 311 ? -16.868 -33.926 23.873 1.00 46.19 311 LEU A O 1
ATOM 2619 N N . THR A 1 312 ? -18.938 -33.246 23.415 1.00 49.22 312 THR A N 1
ATOM 2620 C CA . THR A 1 312 ? -18.661 -33.108 21.977 1.00 49.22 312 THR A CA 1
ATOM 2621 C C . THR A 1 312 ? -19.399 -31.915 21.392 1.00 49.22 312 THR A C 1
ATOM 2623 O O . THR A 1 312 ? -20.534 -32.054 20.962 1.00 49.22 312 THR A O 1
ATOM 2626 N N . ASP A 1 313 ? -18.763 -30.742 21.411 1.00 39.38 313 ASP A N 1
ATOM 2627 C CA . ASP A 1 313 ? -18.746 -29.833 20.254 1.00 39.38 313 ASP A CA 1
ATOM 2628 C C . ASP A 1 313 ? -17.870 -28.608 20.543 1.00 39.38 313 ASP A C 1
ATOM 2630 O O . ASP A 1 313 ? -18.318 -27.564 21.010 1.00 39.38 313 ASP A O 1
ATOM 2634 N N . ILE A 1 314 ? -16.574 -28.746 20.256 1.00 45.56 314 ILE A N 1
ATOM 2635 C CA . ILE A 1 314 ? -15.628 -27.617 20.198 1.00 45.56 314 ILE A CA 1
ATOM 2636 C C . ILE A 1 314 ? -15.456 -27.123 18.742 1.00 45.56 314 ILE A C 1
ATOM 2638 O O . ILE A 1 314 ? -14.814 -26.106 18.509 1.00 45.56 314 ILE A O 1
ATOM 2642 N N . ASN A 1 315 ? -16.095 -27.761 17.749 1.00 45.97 315 ASN A N 1
ATOM 2643 C CA . ASN A 1 315 ? -15.821 -27.507 16.325 1.00 45.97 315 ASN A CA 1
ATOM 2644 C C . ASN A 1 315 ? -17.045 -27.130 15.462 1.00 45.97 315 ASN A C 1
ATOM 2646 O O . ASN A 1 315 ? -17.030 -27.371 14.256 1.00 45.97 315 ASN A O 1
ATOM 2650 N N . SER A 1 316 ? -18.088 -26.497 16.010 1.00 44.66 316 SER A N 1
ATOM 2651 C CA . SER A 1 316 ? -19.163 -25.930 15.174 1.00 44.66 316 SER A CA 1
ATOM 2652 C C . SER A 1 316 ? -18.873 -24.466 14.788 1.00 44.66 316 SER A C 1
ATOM 2654 O O . SER A 1 316 ? -18.553 -23.662 15.669 1.00 44.66 316 SER A O 1
ATOM 2656 N N . PRO A 1 317 ? -19.012 -24.068 13.507 1.00 44.47 317 PRO A N 1
ATOM 2657 C CA . PRO A 1 317 ? -18.778 -22.696 13.074 1.00 44.47 317 PRO A CA 1
ATOM 2658 C C . PRO A 1 317 ? -19.849 -21.757 13.637 1.00 44.47 317 PRO A C 1
ATOM 2660 O O . PRO A 1 317 ? -21.039 -22.062 13.626 1.00 44.47 317 PRO A O 1
ATOM 2663 N N . ILE A 1 318 ? -19.399 -20.593 14.108 1.00 50.84 318 ILE A N 1
ATOM 2664 C CA . ILE A 1 318 ? -20.190 -19.518 14.718 1.00 50.84 318 ILE A CA 1
ATOM 2665 C C . ILE A 1 318 ? -21.311 -19.078 13.761 1.00 50.84 318 ILE A C 1
ATOM 2667 O O . ILE A 1 318 ? -21.132 -18.219 12.896 1.00 50.84 318 ILE A O 1
ATOM 2671 N N . SER A 1 319 ? -22.496 -19.666 13.909 1.00 40.88 319 SER A N 1
ATOM 2672 C CA . SER A 1 319 ? -23.707 -19.227 13.227 1.00 40.88 319 SER A CA 1
ATOM 2673 C C . SER A 1 319 ? -24.340 -18.067 13.994 1.00 40.88 319 SER A C 1
ATOM 2675 O O . SER A 1 319 ? -24.735 -18.196 15.152 1.00 40.88 319 SER A O 1
ATOM 2677 N N . ARG A 1 320 ? -24.419 -16.927 13.300 1.00 49.59 320 ARG A N 1
ATOM 2678 C CA . ARG A 1 320 ? -25.068 -15.660 13.665 1.00 49.59 320 ARG A CA 1
ATOM 2679 C C . ARG A 1 320 ? -26.326 -15.833 14.527 1.00 49.59 320 ARG A C 1
ATOM 2681 O O . ARG A 1 320 ? -27.372 -16.255 14.036 1.00 49.59 320 ARG A O 1
ATOM 2688 N N . LEU A 1 321 ? -26.254 -15.366 15.770 1.00 42.31 321 LEU A N 1
ATOM 2689 C CA . LEU A 1 321 ? -27.433 -15.034 16.565 1.00 42.31 321 LEU A CA 1
ATOM 2690 C C . LEU A 1 321 ? -28.119 -13.801 15.951 1.00 42.31 321 LEU A C 1
ATOM 2692 O O . LEU A 1 321 ? -27.533 -12.721 15.878 1.00 42.31 321 LEU A O 1
ATOM 2696 N N . LYS A 1 322 ? -29.367 -13.963 15.495 1.00 43.91 322 LYS A N 1
ATOM 2697 C CA . LYS A 1 322 ? -30.262 -12.841 15.168 1.00 43.91 322 LYS A CA 1
ATOM 2698 C C . LYS A 1 322 ? -30.628 -12.097 16.463 1.00 43.91 322 LYS A C 1
ATOM 2700 O O . LYS A 1 322 ? -31.032 -12.759 17.420 1.00 43.91 322 LYS A O 1
ATOM 2705 N N . PRO A 1 323 ? -30.564 -10.754 16.511 1.00 44.62 323 PRO A N 1
ATOM 2706 C CA . PRO A 1 323 ? -31.025 -10.011 17.672 1.00 44.62 323 PRO A CA 1
ATOM 2707 C C . PRO A 1 323 ? -32.555 -10.005 17.696 1.00 44.62 323 PRO A C 1
ATOM 2709 O O . PRO A 1 323 ? -33.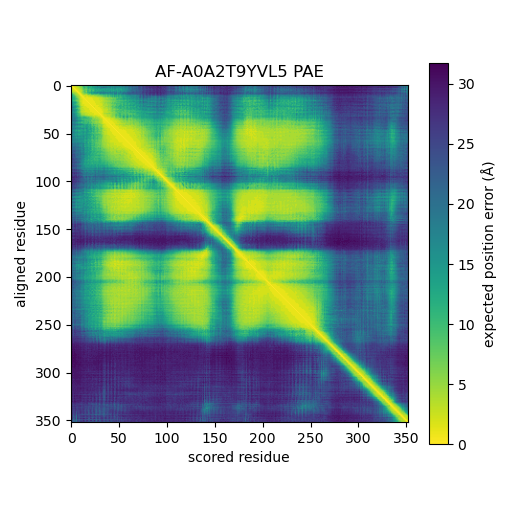212 -9.549 16.759 1.00 44.62 323 PRO A O 1
ATOM 2712 N N . ASN A 1 324 ? -33.121 -10.533 18.777 1.00 38.53 324 ASN A N 1
ATOM 2713 C CA . ASN A 1 324 ? -34.549 -10.470 19.046 1.00 38.53 324 ASN A CA 1
ATOM 2714 C C . ASN A 1 324 ? -34.884 -9.049 19.525 1.00 38.53 324 ASN A C 1
ATOM 2716 O O . ASN A 1 324 ? -34.447 -8.617 20.594 1.00 38.53 324 ASN A O 1
ATOM 2720 N N . SER A 1 325 ? -35.603 -8.295 18.697 1.00 48.34 325 SER A N 1
ATOM 2721 C CA . SER A 1 325 ? -36.056 -6.946 19.004 1.00 48.34 325 SER A CA 1
ATOM 2722 C C . SER A 1 325 ? -37.267 -7.005 19.935 1.00 48.34 325 SER A C 1
ATOM 2724 O O . SER A 1 325 ? -38.298 -7.570 19.582 1.00 48.34 325 SER A O 1
ATOM 2726 N N . LYS A 1 326 ? -37.105 -6.403 21.123 1.00 44.62 326 LYS A N 1
ATOM 2727 C CA . LYS A 1 326 ? -38.111 -5.832 22.052 1.00 44.62 326 LYS A CA 1
ATOM 2728 C C . LYS A 1 326 ? -37.701 -6.099 23.503 1.00 44.62 326 LYS A C 1
ATOM 2730 O O . LYS A 1 326 ? -38.272 -6.928 24.198 1.00 44.62 326 LYS A O 1
ATOM 2735 N N . SER A 1 327 ? -36.720 -5.332 23.967 1.00 39.88 327 SER A N 1
ATOM 2736 C CA . SER A 1 327 ? -36.549 -5.038 25.387 1.00 39.88 327 SER A CA 1
ATOM 2737 C C . SER A 1 327 ? -36.270 -3.545 25.516 1.00 39.88 327 SER A C 1
ATOM 2739 O O . SER A 1 327 ? -35.179 -3.057 25.230 1.00 39.88 327 SER A O 1
ATOM 2741 N N . SER A 1 328 ? -37.327 -2.811 25.851 1.00 50.41 328 SER A N 1
ATOM 2742 C CA . SER A 1 328 ? -37.263 -1.436 26.326 1.00 50.41 328 SER A CA 1
ATOM 2743 C C . SER A 1 328 ? -36.756 -1.480 27.766 1.00 50.41 328 SER A C 1
ATOM 2745 O O . SER A 1 328 ? -37.532 -1.676 28.698 1.00 50.41 328 SER A O 1
ATOM 2747 N N . SER A 1 329 ? -35.444 -1.349 27.961 1.00 42.28 329 SER A N 1
ATOM 2748 C CA . SER A 1 329 ? -34.882 -1.055 29.277 1.00 42.28 329 SER A CA 1
ATOM 2749 C C . SER A 1 329 ? -33.581 -0.268 29.144 1.00 42.28 329 SER A C 1
ATOM 2751 O O . SER A 1 329 ? -32.567 -0.800 28.703 1.00 42.28 329 SER A O 1
ATOM 2753 N N . GLY A 1 330 ? -33.652 1.006 29.532 1.00 39.50 330 GLY A N 1
ATOM 2754 C CA . GLY A 1 330 ? -32.567 1.834 30.061 1.00 39.50 330 GLY A CA 1
ATOM 2755 C C . GLY A 1 330 ? -31.163 1.632 29.493 1.00 39.50 330 GLY A C 1
ATOM 2756 O O . GLY A 1 330 ? -30.379 0.848 30.020 1.00 39.50 330 GLY A O 1
ATOM 2757 N N . ASN A 1 331 ? -30.805 2.477 28.526 1.00 43.59 331 ASN A N 1
ATOM 2758 C CA . ASN A 1 331 ? -29.421 2.796 28.186 1.00 43.59 331 ASN A CA 1
ATOM 2759 C C . ASN A 1 331 ? -28.647 3.261 29.434 1.00 43.59 331 ASN A C 1
ATOM 2761 O O . ASN A 1 331 ? -28.698 4.432 29.810 1.00 43.59 331 ASN A O 1
ATOM 2765 N N . ARG A 1 332 ? -27.907 2.348 30.062 1.00 43.72 332 ARG A N 1
ATOM 2766 C CA . ARG A 1 332 ? -26.793 2.650 30.967 1.00 43.72 332 ARG A CA 1
ATOM 2767 C C . ARG A 1 332 ? -25.640 1.693 30.679 1.00 43.72 332 ARG A C 1
ATOM 2769 O O . ARG A 1 332 ? -25.327 0.819 31.476 1.00 43.72 332 ARG A O 1
ATOM 2776 N N . SER A 1 333 ? -24.997 1.874 29.530 1.00 45.66 333 SER A N 1
ATOM 2777 C CA . SER A 1 333 ? -23.563 1.605 29.433 1.00 45.66 333 SER A CA 1
ATOM 2778 C C . SER A 1 333 ? -22.819 2.904 29.796 1.00 45.66 333 SER A C 1
ATOM 2780 O O . SER A 1 333 ? -23.296 3.990 29.458 1.00 45.66 333 SER A O 1
ATOM 2782 N N . PRO A 1 334 ? -21.665 2.850 30.486 1.00 45.47 334 PRO A N 1
ATOM 2783 C CA . PRO A 1 334 ? -20.880 4.045 30.811 1.00 45.47 334 PRO A CA 1
ATOM 2784 C C . PRO A 1 334 ? -20.122 4.606 29.594 1.00 45.47 334 PRO A C 1
ATOM 2786 O O . PRO A 1 334 ? -19.491 5.656 29.683 1.00 45.47 334 PRO A O 1
ATOM 2789 N N . TYR A 1 335 ? -20.209 3.947 28.438 1.00 40.22 335 TYR A N 1
ATOM 2790 C CA . TYR A 1 335 ? -19.587 4.392 27.198 1.00 40.22 335 TYR A CA 1
ATOM 2791 C C . TYR A 1 335 ? -20.641 4.976 26.262 1.00 40.22 335 TYR A C 1
ATOM 2793 O O . TYR A 1 335 ? -21.088 4.343 25.307 1.00 40.22 335 TYR A O 1
ATOM 2801 N N . ILE A 1 336 ? -21.014 6.232 26.512 1.00 38.44 336 ILE A N 1
ATOM 2802 C CA . ILE A 1 336 ? -21.632 7.058 25.475 1.00 38.44 336 ILE A CA 1
ATOM 2803 C C . ILE A 1 336 ? -20.538 7.326 24.435 1.00 38.44 336 ILE A C 1
ATOM 2805 O O . ILE A 1 336 ? -19.700 8.211 24.617 1.00 38.44 336 ILE A O 1
ATOM 2809 N N . LYS A 1 337 ? -20.540 6.577 23.325 1.00 41.84 337 LYS A N 1
ATOM 2810 C CA . LYS A 1 337 ? -19.881 7.015 22.086 1.00 41.84 337 LYS A CA 1
ATOM 2811 C C . LYS A 1 337 ? -20.637 8.239 21.575 1.00 41.84 337 LYS A C 1
ATOM 2813 O O . LYS A 1 337 ? -21.509 8.144 20.719 1.00 41.84 337 LYS A O 1
ATOM 2818 N N . LYS A 1 338 ? -20.326 9.410 22.125 1.00 36.91 338 LYS A N 1
ATOM 2819 C CA . LYS A 1 338 ? -20.700 10.669 21.494 1.00 36.91 338 LYS A CA 1
ATOM 2820 C C . LYS A 1 338 ? -19.701 10.852 20.357 1.00 36.91 338 LYS A C 1
ATOM 2822 O O . LYS A 1 338 ? -18.548 11.186 20.612 1.00 36.91 338 LYS A O 1
ATOM 2827 N N . LEU A 1 339 ? -20.120 10.569 19.124 1.00 37.59 339 LEU A N 1
ATOM 2828 C CA . LEU A 1 339 ? -19.439 11.080 17.937 1.00 37.59 339 LEU A CA 1
ATOM 2829 C C . LEU A 1 339 ? -19.449 12.603 18.072 1.00 37.59 339 LEU A C 1
ATOM 2831 O O . LEU A 1 339 ? -20.456 13.262 17.825 1.00 37.59 339 LEU A O 1
ATOM 2835 N N . ILE A 1 340 ? -18.353 13.159 18.579 1.00 38.84 340 ILE A N 1
ATOM 2836 C CA . ILE A 1 340 ? -18.105 14.588 18.485 1.00 38.84 340 ILE A CA 1
ATOM 2837 C C . ILE A 1 340 ? -17.809 14.805 17.007 1.00 38.84 340 ILE A C 1
ATOM 2839 O O . ILE A 1 340 ? -16.689 14.584 16.556 1.00 38.84 340 ILE A O 1
ATOM 2843 N N . SER A 1 341 ? -18.829 15.190 16.239 1.00 36.03 341 SER A N 1
ATOM 2844 C CA . SER A 1 341 ? -18.601 15.895 14.988 1.00 36.03 341 SER A CA 1
ATOM 2845 C C . SER A 1 341 ? -17.794 17.134 15.355 1.00 36.03 341 SER A C 1
ATOM 2847 O O . SER A 1 341 ? -18.316 18.083 15.946 1.00 36.03 341 SER A O 1
ATOM 2849 N N . THR A 1 342 ? -16.495 17.103 15.090 1.00 39.91 342 THR A N 1
ATOM 2850 C CA . THR A 1 342 ? -15.621 18.263 15.193 1.00 39.91 342 THR A CA 1
ATOM 2851 C C . THR A 1 342 ? -15.985 19.230 14.071 1.00 39.91 342 THR A C 1
ATOM 2853 O O . THR A 1 342 ? -15.286 19.335 13.071 1.00 39.91 342 THR A O 1
ATOM 2856 N N . SER A 1 343 ? -17.102 19.940 14.225 1.00 36.22 343 SER A N 1
ATOM 2857 C CA . SER A 1 343 ? -17.220 21.284 13.680 1.00 36.22 343 SER A CA 1
ATOM 2858 C C . SER A 1 343 ? -16.412 22.183 14.611 1.00 36.22 343 SER A C 1
ATOM 2860 O O . SER A 1 343 ? -16.817 22.456 15.743 1.00 36.22 343 SER A O 1
ATOM 2862 N N . SER A 1 344 ? -15.217 22.550 14.167 1.00 33.59 344 SER A N 1
ATOM 2863 C CA . SER A 1 344 ? -14.287 23.444 14.851 1.00 33.59 344 SER A CA 1
ATOM 2864 C C . SER A 1 344 ? -14.990 24.698 15.397 1.00 33.59 344 SER A C 1
ATOM 2866 O O . SER A 1 344 ? -15.630 25.407 14.620 1.00 33.59 344 SER A O 1
ATOM 2868 N N . PRO A 1 345 ? -14.853 25.048 16.689 1.00 36.25 345 PRO A N 1
ATOM 2869 C CA . PRO A 1 345 ? -15.258 26.356 17.177 1.00 36.25 345 PRO A CA 1
ATOM 2870 C C . 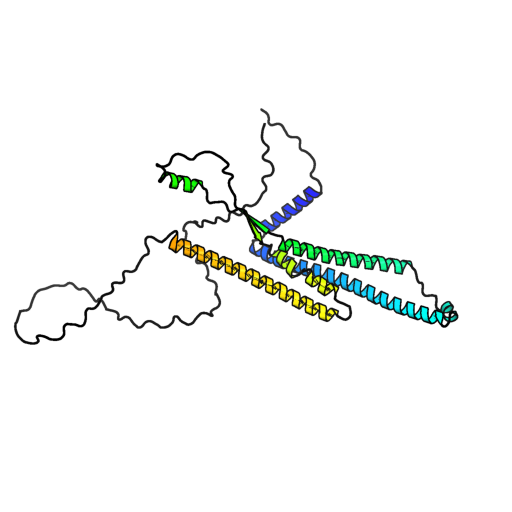PRO A 1 345 ? -14.120 27.345 16.899 1.00 36.25 345 PRO A C 1
ATOM 2872 O O . PRO A 1 345 ? -13.254 27.582 17.739 1.00 36.25 345 PRO A O 1
ATOM 2875 N N . LEU A 1 346 ? -14.091 27.911 15.693 1.00 37.72 346 LEU A N 1
ATOM 2876 C CA . LEU A 1 346 ? -13.229 29.052 15.394 1.00 37.72 346 LEU A CA 1
ATOM 2877 C C . LEU A 1 346 ? -13.924 30.349 15.841 1.00 37.72 346 LEU A C 1
ATOM 2879 O O . LEU A 1 346 ? -14.981 30.714 15.339 1.00 37.72 346 LEU A O 1
ATOM 2883 N N . PHE A 1 347 ? -13.266 31.041 16.776 1.00 37.38 347 PHE A N 1
ATOM 2884 C CA . PHE A 1 347 ? -13.457 32.443 17.169 1.00 37.38 347 PHE A CA 1
ATOM 2885 C C . PHE A 1 347 ? -14.742 32.836 17.923 1.00 37.38 347 PHE A C 1
ATOM 2887 O O . PHE A 1 347 ? -15.590 33.578 17.432 1.00 37.38 347 PHE A O 1
ATOM 2894 N N . ALA A 1 348 ? -14.782 32.516 19.220 1.00 36.16 348 ALA A N 1
ATOM 2895 C CA . ALA A 1 348 ? -15.483 33.359 20.191 1.00 36.16 348 ALA A CA 1
ATOM 2896 C C . ALA A 1 348 ? -14.638 34.621 20.466 1.00 36.16 348 ALA A C 1
ATOM 2898 O O . ALA A 1 348 ? -13.710 34.622 21.275 1.00 36.16 348 ALA A O 1
ATOM 2899 N N . ARG A 1 349 ? -14.941 35.698 19.735 1.00 40.88 349 ARG A N 1
ATOM 2900 C CA . ARG A 1 349 ? -14.380 37.040 19.926 1.00 40.88 349 ARG A CA 1
ATOM 2901 C C . ARG A 1 349 ? -14.891 37.622 21.248 1.00 40.88 349 ARG A C 1
ATOM 2903 O O . ARG A 1 349 ? -16.089 37.842 21.416 1.00 40.88 349 ARG A O 1
ATOM 2910 N N . LYS A 1 350 ? -13.960 37.869 22.168 1.00 40.88 350 LYS A N 1
ATOM 2911 C CA . LYS A 1 350 ? -14.153 38.601 23.424 1.00 40.88 350 LYS A CA 1
ATOM 2912 C C . LYS A 1 350 ? -14.693 40.006 23.103 1.00 40.88 350 LYS A C 1
ATOM 2914 O O . LYS A 1 350 ? -14.104 40.706 22.281 1.00 40.88 350 LYS A O 1
ATOM 2919 N N . LYS A 1 351 ? -15.836 40.371 23.691 1.00 45.44 351 LYS A N 1
ATOM 2920 C CA . LYS A 1 351 ? -16.358 41.744 23.699 1.00 45.44 351 LYS A CA 1
ATOM 2921 C C . LYS A 1 351 ? -15.624 42.520 24.792 1.00 45.44 351 LYS A C 1
ATOM 2923 O O . LYS A 1 351 ? -15.741 42.145 25.956 1.00 45.44 351 LYS A O 1
ATOM 2928 N N . GLU A 1 352 ? -14.914 43.563 24.390 1.00 43.38 352 GLU A N 1
ATOM 2929 C CA . GLU A 1 352 ? -14.723 44.805 25.147 1.00 43.38 352 GLU A CA 1
ATOM 2930 C C . GLU A 1 352 ? -15.243 45.942 24.267 1.00 43.38 352 GLU A C 1
ATOM 2932 O O . GLU A 1 352 ? -15.023 45.863 23.031 1.00 43.38 352 GLU A O 1
#

Organism: NCBI:txid133385

Radius of gyration: 41.98 Å; Cα contacts (8 Å, |Δi|>4): 108; chains: 1; bounding box: 105×111×120 Å

Foldseek 3Di:
DDPDDDDDDDDDDPVVVVVVVVVVVVVVVVVVDDPVVVVVVLVVVLVVVLVVLVVVLLVLLVVLLVLVVVVVVVVVVVVVVVVVCVVPVVVCVVVVPPPPVVVVVVVSVVVSVVSVVVLVVLLVVLVVLLCCQQPDWDKDWDQDDPVVVVVVVVVVVPPDDDDDDDDDDPPVPTDIDTHNDGDPSSLSCCLSSPSVLSVLCNPDHPVRVVVSVVVSVVSSVVSVVVVVVVVVVVVVVVVVVVVVVVCCCDPPVVDPPDDPDDDDPPPPPPPDDDDDDDPDDDDDDDDDDDDPDDPDDPDPDDPDDDPPPPPDDPDDPDDDDDDDDDDPDDPDDVDPPPPPPPPDPPDPDDDD